Protein AF-0000000077557265 (afdb_homodimer)

Secondary structure (DSSP, 8-state):
------------------SGGGBT--EEEEEEEE----TTTTTTSPPPSS-EEEEGGGS-TT-EEEE--STT--EEEE-GGGTTEEEEEEETTEEEEEEEEEEETT--TTEEEE-HHHHHHH-TT-SEEEEEEEEEEEEEEGGGSPPPP-/------------------SGGGBT--EEEEEEEE----SSTTTTSPPPSS-EEEEGGGS-TT--EEE--STT--EEE--GGGTTEEEEEEETTEEEEEEEEEEETT--TTEEEE-HHHHHHH-TT-SEEEEEEEEEEEEEEGGGSPPPP-

Foldseek 3Di:
DPPPPPPPPPPPPDWDQQCVVVPPDDDPPFDEAADQDDDCAQFNHHDDLWAKAAELRRGRPPWDFDFDPDPVRGTTTPTPLCVFDKDWDDAPNDIDIHRHRHHDHPDDRRYMYTRPVNCCVRPVVRPPDDDDDDDDDDDDDCVVDPDDDD/DPPPPPPPPPPPPDWDQQCVVVPPDDDPPFDEAADQDDDCAQFNHHDDLWAKAAELRRGRPPWDFDFDPDPVRGTTTPTPLCVFDKDWDDAPNDIDIHRHRHHDHPDDRRYMYTRPVNCCVRPVVRPPPDDDDDDDDDDDDCVVDPDDDD

Nearest PDB structures (foldseek):
  5ntb-assembly2_B  TM=7.984E-01  e=7.045E-07  Streptomyces mobaraensis
  9ce9-assembly1_A  TM=7.335E-01  e=2.943E-03  Phanerochaete carnosa HHB-10118-sp
  7wvr-assembly1_A  TM=6.889E-01  e=1.286E-02  Evansstolkia leycettana
  4fer-assembly1_A  TM=7.285E-01  e=4.350E-02  Bacillus subtilis subsp. subtilis str. 168
  5ntb-assembly2_B  TM=7.988E-01  e=6.793E-07  Streptomyces mobaraensis

Radius of gyration: 28.4 Å; Cα contacts (8 Å, |Δi|>4): 706; chains: 2; bounding box: 78×110×62 Å

Structure (mmCIF, N/CA/C/O backbone):
data_AF-0000000077557265-model_v1
#
loop_
_entity.id
_entity.type
_entity.pdbx_description
1 polymer '(pine wood nematode) hypothetical protein'
#
loop_
_atom_site.group_PDB
_atom_site.id
_atom_site.type_symbol
_atom_site.label_atom_id
_atom_site.label_alt_id
_atom_site.label_comp_id
_atom_site.label_asym_id
_atom_site.label_entity_id
_atom_site.label_seq_id
_atom_site.pdbx_PDB_ins_code
_atom_site.Cartn_x
_atom_site.Cartn_y
_atom_site.Cartn_z
_atom_site.occupancy
_atom_site.B_iso_or_equiv
_atom_site.auth_seq_id
_atom_site.auth_comp_id
_atom_site.auth_asym_id
_atom_site.auth_atom_id
_atom_site.pdbx_PDB_model_num
ATOM 1 N N . MET A 1 1 ? 39.094 59.875 17.094 1 43.38 1 MET A N 1
ATOM 2 C CA . MET A 1 1 ? 38.719 58.688 16.328 1 43.38 1 MET A CA 1
ATOM 3 C C . MET A 1 1 ? 37.281 58.25 16.688 1 43.38 1 MET A C 1
ATOM 5 O O . MET A 1 1 ? 36.969 58.031 17.859 1 43.38 1 MET A O 1
ATOM 9 N N . ASN A 1 2 ? 36.25 58.75 15.906 1 47.97 2 ASN A N 1
ATOM 10 C CA . ASN A 1 2 ? 34.812 58.438 16.016 1 47.97 2 ASN A CA 1
ATOM 11 C C . ASN A 1 2 ? 34.562 56.938 15.828 1 47.97 2 ASN A C 1
ATOM 13 O O . ASN A 1 2 ? 34.906 56.375 14.797 1 47.97 2 ASN A O 1
ATOM 17 N N . SER A 1 3 ? 34.5 56.125 16.859 1 51.53 3 SER A N 1
ATOM 18 C CA . SER A 1 3 ? 34.094 54.719 16.844 1 51.53 3 SER A CA 1
ATOM 19 C C . SER A 1 3 ? 32.719 54.531 16.203 1 51.53 3 SER A C 1
ATOM 21 O O . SER A 1 3 ? 31.719 55 16.734 1 51.53 3 SER A O 1
ATOM 23 N N . LEU A 1 4 ? 32.625 54.438 14.898 1 49.62 4 LEU A N 1
ATOM 24 C CA . LEU A 1 4 ? 31.391 54.031 14.211 1 49.62 4 LEU A CA 1
ATOM 25 C C . LEU A 1 4 ? 30.906 52.688 14.703 1 49.62 4 LEU A C 1
ATOM 27 O O . LEU A 1 4 ? 31.609 51.688 14.609 1 49.62 4 LEU A O 1
ATOM 31 N N . TYR A 1 5 ? 30.125 52.625 15.719 1 48.91 5 TYR A N 1
ATOM 32 C CA . TYR A 1 5 ? 29.438 51.406 16.109 1 48.91 5 TYR A CA 1
ATOM 33 C C . TYR A 1 5 ? 28.562 50.875 14.984 1 48.91 5 TYR A C 1
ATOM 35 O O . TYR A 1 5 ? 27.719 51.594 14.453 1 48.91 5 TYR A O 1
ATOM 43 N N . LEU A 1 6 ? 29.109 50.031 14.141 1 53.22 6 LEU A N 1
ATOM 44 C CA . LEU A 1 6 ? 28.266 49.281 13.219 1 53.22 6 LEU A CA 1
ATOM 45 C C . LEU A 1 6 ? 27.141 48.562 13.977 1 53.22 6 LEU A C 1
ATOM 47 O O . LEU A 1 6 ? 27.406 47.656 14.781 1 53.22 6 LEU A O 1
ATOM 51 N N . PHE A 1 7 ? 26.047 49.219 14.289 1 51.44 7 PHE A N 1
ATOM 52 C CA . PHE A 1 7 ? 24.859 48.531 14.797 1 51.44 7 PHE A CA 1
ATOM 53 C C . PHE A 1 7 ? 24.391 47.469 13.805 1 51.44 7 PHE A C 1
ATOM 55 O O . PHE A 1 7 ? 24.047 47.781 12.664 1 51.44 7 PHE A O 1
ATOM 62 N N . ALA A 1 8 ? 24.844 46.219 13.922 1 51.81 8 ALA A N 1
ATOM 63 C CA . ALA A 1 8 ? 24.266 45.125 13.133 1 51.81 8 ALA A CA 1
ATOM 64 C C . ALA A 1 8 ? 22.75 45.094 13.289 1 51.81 8 ALA A C 1
ATOM 66 O O . ALA A 1 8 ? 22.25 44.906 14.391 1 51.81 8 ALA A O 1
ATOM 67 N N . LEU A 1 9 ? 21.969 45.75 12.523 1 50.03 9 LEU A N 1
ATOM 68 C CA . LEU A 1 9 ? 20.531 45.562 12.477 1 50.03 9 LEU A CA 1
ATOM 69 C C . LEU 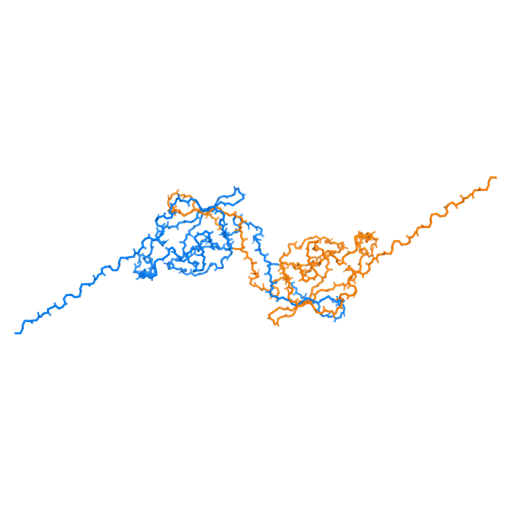A 1 9 ? 20.172 44.062 12.312 1 50.03 9 LEU A C 1
ATOM 71 O O . LEU A 1 9 ? 20.469 43.469 11.273 1 50.03 9 LEU A O 1
ATOM 75 N N . LEU A 1 10 ? 20.234 43.312 13.305 1 50.94 10 LEU A N 1
ATOM 76 C CA . LEU A 1 10 ? 19.672 41.969 13.211 1 50.94 10 LEU A CA 1
ATOM 77 C C . LEU A 1 10 ? 18.25 42 12.68 1 50.94 10 LEU A C 1
ATOM 79 O O . LEU A 1 10 ? 17.359 42.594 13.312 1 50.94 10 LEU A O 1
ATOM 83 N N . ALA A 1 11 ? 18.109 42.094 11.391 1 54.34 11 ALA A N 1
ATOM 84 C CA . ALA A 1 11 ? 16.781 42.062 10.797 1 54.34 11 ALA A CA 1
ATOM 85 C C . ALA A 1 11 ? 15.984 40.875 11.297 1 54.34 11 ALA A C 1
ATOM 87 O O . ALA A 1 11 ? 16.484 39.75 11.305 1 54.34 11 ALA A O 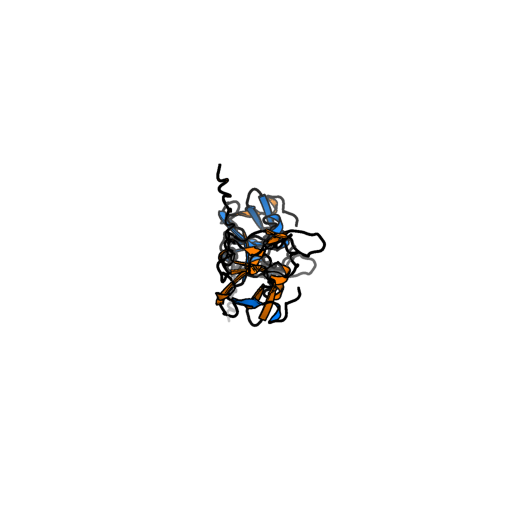1
ATOM 88 N N . PRO A 1 12 ? 14.93 41.062 12.031 1 57.41 12 PRO A N 1
ATOM 89 C CA . PRO A 1 12 ? 14.094 39.938 12.445 1 57.41 12 PRO A CA 1
ATOM 90 C C . PRO A 1 12 ? 13.711 39.031 11.281 1 57.41 12 PRO A C 1
ATOM 92 O O . PRO A 1 12 ? 13.242 39.531 10.25 1 57.41 12 PRO A O 1
ATOM 95 N N . PHE A 1 13 ? 14.508 38 11.094 1 63.56 13 PHE A N 1
ATOM 96 C CA . PHE A 1 13 ? 14.078 37.031 10.078 1 63.56 13 PHE A CA 1
ATOM 97 C C . PHE A 1 13 ? 12.594 36.719 10.203 1 63.56 13 PHE A C 1
ATOM 99 O O . PHE A 1 13 ? 12.117 36.375 11.281 1 63.56 13 PHE A O 1
ATOM 106 N N . VAL A 1 14 ? 11.711 37.375 9.438 1 73.69 14 VAL A N 1
ATOM 107 C CA . VAL A 1 14 ? 10.266 37.156 9.445 1 73.69 14 VAL A CA 1
ATOM 108 C C . VAL A 1 14 ? 9.938 35.812 8.805 1 73.69 14 VAL A C 1
ATOM 110 O O . VAL A 1 14 ? 10.281 35.562 7.648 1 73.69 14 VAL A O 1
ATOM 113 N N . VAL A 1 15 ? 9.609 34.719 9.57 1 80.12 15 VAL A N 1
ATOM 114 C CA . VAL A 1 15 ? 9.117 33.438 9.062 1 80.12 15 VAL A CA 1
ATOM 115 C C . VAL A 1 15 ? 7.789 33.656 8.344 1 80.12 15 VAL A C 1
ATOM 117 O O . VAL A 1 15 ? 6.863 34.25 8.883 1 80.12 15 VAL A O 1
ATOM 120 N N . ALA A 1 16 ? 7.812 33.25 6.938 1 84.19 16 ALA A N 1
ATOM 121 C CA . ALA A 1 16 ? 6.574 33.375 6.168 1 84.19 16 ALA A CA 1
ATOM 122 C C . ALA A 1 16 ? 5.512 32.406 6.707 1 84.19 16 ALA A C 1
ATOM 124 O O . ALA A 1 16 ? 5.797 31.234 6.969 1 84.19 16 ALA A O 1
ATOM 125 N N . ASP A 1 17 ? 4.281 32.875 6.973 1 92.5 17 ASP A N 1
ATOM 126 C CA . ASP A 1 17 ? 3.152 32.062 7.391 1 92.5 17 ASP A CA 1
ATOM 127 C C . ASP A 1 17 ? 2.438 31.453 6.184 1 92.5 17 ASP A C 1
ATOM 129 O O . ASP A 1 17 ? 1.463 32.031 5.684 1 92.5 17 ASP A O 1
ATOM 133 N N . LEU A 1 18 ? 2.783 30.219 5.766 1 93.75 18 LEU A N 1
ATOM 134 C CA . LEU A 1 18 ? 2.293 29.578 4.543 1 93.75 18 LEU A CA 1
ATOM 135 C C . LEU A 1 18 ? 1.105 28.672 4.84 1 93.75 18 LEU A C 1
ATOM 137 O O . LEU A 1 18 ? 0.382 28.266 3.928 1 93.75 18 LEU A O 1
ATOM 141 N N . ILE A 1 19 ? 0.873 28.391 6.113 1 95.94 19 ILE A N 1
ATOM 142 C CA . ILE A 1 19 ? -0.189 27.453 6.461 1 95.94 19 ILE A CA 1
ATOM 143 C C . ILE A 1 19 ? -1.479 28.219 6.75 1 95.94 19 ILE A C 1
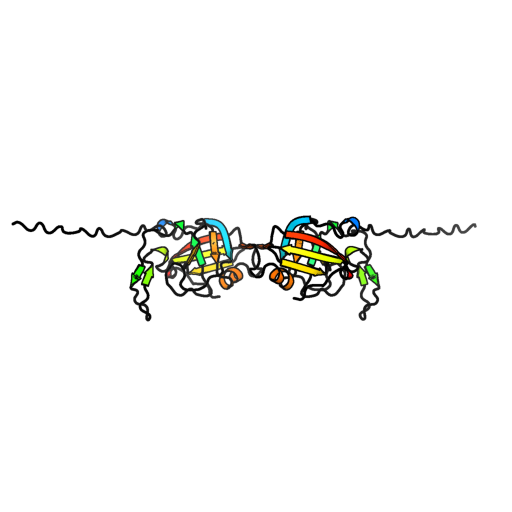ATOM 145 O O . ILE A 1 19 ? -2.572 27.734 6.434 1 95.94 19 ILE A O 1
ATOM 149 N N . THR A 1 20 ? -1.449 29.453 7.297 1 95.25 20 THR A N 1
ATOM 150 C CA . THR A 1 20 ? -2.633 30.172 7.746 1 95.25 20 THR A CA 1
ATOM 151 C C . THR A 1 20 ? -3.6 30.406 6.59 1 95.25 20 THR A C 1
ATOM 153 O O . THR A 1 20 ? -4.805 30.188 6.73 1 95.25 20 THR A O 1
ATOM 156 N N . PRO A 1 21 ? -3.051 30.781 5.434 1 95.81 21 PRO A N 1
ATOM 157 C CA . PRO A 1 21 ? -3.984 30.984 4.324 1 95.81 21 PRO A CA 1
ATOM 158 C C . PRO A 1 21 ? -4.715 29.703 3.924 1 95.81 21 PRO A C 1
ATOM 160 O O . PRO A 1 21 ? -5.734 29.766 3.232 1 95.81 21 PRO A O 1
ATOM 163 N N . GLN A 1 22 ? -4.203 28.547 4.227 1 95.81 22 GLN A N 1
ATOM 164 C CA . GLN A 1 22 ? -4.777 27.266 3.838 1 95.81 22 GLN A CA 1
ATOM 165 C C . GLN A 1 22 ? -5.785 26.766 4.875 1 95.81 22 GLN A C 1
ATOM 167 O O . GLN A 1 22 ? -6.531 25.828 4.621 1 95.81 22 GLN A O 1
ATOM 172 N N . LEU A 1 23 ? -5.93 27.406 5.945 1 97.19 23 LEU A N 1
ATOM 173 C CA . LEU A 1 23 ? -6.711 26.875 7.055 1 97.19 23 LEU A CA 1
ATOM 174 C C . LEU A 1 23 ? -8.203 26.922 6.734 1 97.19 23 LEU A C 1
ATOM 176 O O . LEU A 1 23 ? -8.688 27.859 6.113 1 97.19 23 LEU A O 1
ATOM 180 N N . ASN A 1 24 ? -8.844 25.922 7.168 1 97.44 24 ASN A N 1
ATOM 181 C CA . ASN A 1 24 ? -10.297 25.781 7.129 1 97.44 24 ASN A CA 1
ATOM 182 C C . ASN A 1 24 ? -10.828 25.828 5.703 1 97.44 24 ASN A C 1
ATOM 184 O O . ASN A 1 24 ? -11.906 26.375 5.453 1 97.44 24 ASN A O 1
ATOM 188 N N . LYS A 1 25 ? -10.07 25.469 4.746 1 97.5 25 LYS A N 1
ATOM 189 C CA . LYS A 1 25 ? -10.453 25.328 3.342 1 97.5 25 LYS A CA 1
ATOM 190 C C . LYS A 1 25 ? -10.336 23.875 2.883 1 97.5 25 LYS A C 1
ATOM 192 O O . LYS A 1 25 ? -9.242 23.375 2.631 1 97.5 25 LYS A O 1
ATOM 197 N N . PRO A 1 26 ? -11.484 23.266 2.748 1 97.75 26 PRO A N 1
ATOM 198 C CA . PRO A 1 26 ? -11.414 21.875 2.271 1 97.75 26 PRO A CA 1
ATOM 199 C C . PRO A 1 26 ? -10.836 21.766 0.863 1 97.75 26 PRO A C 1
ATOM 201 O O . PRO A 1 26 ? -11.219 22.531 -0.027 1 97.75 26 PRO A O 1
ATOM 204 N N . ILE A 1 27 ? -9.914 20.859 0.69 1 97.56 27 ILE A N 1
ATOM 205 C CA . ILE A 1 27 ? -9.305 20.531 -0.596 1 97.56 27 ILE A CA 1
ATOM 206 C C . ILE A 1 27 ? -9.773 19.156 -1.045 1 97.56 27 ILE A C 1
ATOM 208 O O . ILE A 1 27 ? -9.383 18.141 -0.467 1 97.56 27 ILE A O 1
ATOM 212 N N . SER A 1 28 ? -10.562 19.062 -2.086 1 96.44 28 SER A N 1
ATOM 213 C CA . SER A 1 28 ? -11.078 17.797 -2.592 1 96.44 28 SER A CA 1
ATOM 214 C C . SER A 1 28 ? -10.078 17.109 -3.518 1 96.44 28 SER A C 1
ATOM 216 O O . SER A 1 28 ? -9.125 17.75 -3.975 1 96.44 28 SER A O 1
ATOM 218 N N . GLY A 1 29 ? -10.273 15.812 -3.635 1 94.44 29 GLY A N 1
ATOM 219 C CA . GLY A 1 29 ? -9.445 15.07 -4.566 1 94.44 29 GLY A CA 1
ATOM 220 C C . GLY A 1 29 ? -8.062 14.742 -4.02 1 94.44 29 GLY A C 1
ATOM 221 O O . GLY A 1 29 ? -7.18 14.32 -4.762 1 94.44 29 GLY A O 1
ATOM 222 N N . GLY A 1 30 ? -7.855 14.961 -2.791 1 95.88 30 GLY A N 1
ATOM 223 C CA . GLY A 1 30 ? -6.559 14.703 -2.189 1 95.88 30 GLY A CA 1
ATOM 224 C C . GLY A 1 30 ? -6.309 13.227 -1.918 1 95.88 30 GLY A C 1
ATOM 225 O O . GLY A 1 30 ? -7.129 12.383 -2.277 1 95.88 30 GLY A O 1
ATOM 226 N N . GLU A 1 31 ? -5.055 12.969 -1.277 1 93.5 31 GLU A N 1
ATOM 227 C CA . GLU A 1 31 ? -4.688 11.602 -0.92 1 93.5 31 GLU A CA 1
ATOM 228 C C . GLU A 1 31 ? -3.896 11.562 0.384 1 93.5 31 GLU A C 1
ATOM 230 O O . GLU A 1 31 ? -3.311 12.57 0.789 1 93.5 31 GLU A O 1
ATOM 235 N N . PHE A 1 32 ? -3.982 10.477 0.96 1 92.5 32 PHE A N 1
ATOM 236 C CA . PHE A 1 32 ? -3.094 10.203 2.082 1 92.5 32 PHE A CA 1
ATOM 237 C C . PHE A 1 32 ? -2.4 8.852 1.905 1 92.5 32 PHE A C 1
ATOM 239 O O . PHE A 1 32 ? -2.986 7.918 1.36 1 92.5 32 PHE A O 1
ATOM 246 N N . THR A 1 33 ? -1.175 8.758 2.238 1 85.19 33 THR A N 1
ATOM 247 C CA . THR A 1 33 ? -0.33 7.574 2.094 1 85.19 33 THR A CA 1
ATOM 248 C C . THR A 1 33 ? 0.324 7.211 3.424 1 85.19 33 THR A C 1
ATOM 250 O O . THR A 1 33 ? 0.31 8.008 4.367 1 85.19 33 THR A O 1
ATOM 253 N N . PHE A 1 34 ? 0.833 6.012 3.461 1 73.12 34 PHE A N 1
ATOM 254 C CA . PHE A 1 34 ? 1.569 5.566 4.637 1 73.12 34 PHE A CA 1
ATOM 255 C C . PHE A 1 34 ? 2.873 6.34 4.785 1 73.12 34 PHE A C 1
ATOM 257 O O . PHE A 1 34 ? 3.572 6.582 3.799 1 73.12 34 PHE A O 1
ATOM 264 N N . TYR A 1 35 ? 2.961 6.793 5.996 1 66.69 35 TYR A N 1
ATOM 265 C CA . TYR A 1 35 ? 4.289 7.273 6.352 1 66.69 35 TYR A CA 1
ATOM 266 C C . TYR A 1 35 ? 4.781 6.613 7.637 1 66.69 35 TYR A C 1
ATOM 268 O O . TYR A 1 35 ? 4.02 6.469 8.602 1 66.69 35 TYR A O 1
ATOM 276 N N . GLY A 1 36 ? 5.922 5.785 7.402 1 55.19 36 GLY A N 1
ATOM 277 C CA . GLY A 1 36 ? 6.523 5.398 8.672 1 55.19 36 GLY A CA 1
ATOM 278 C C . GLY A 1 36 ? 6.898 6.586 9.539 1 55.19 36 GLY A C 1
ATOM 279 O O . GLY A 1 36 ? 7.855 7.301 9.242 1 55.19 36 GLY A O 1
ATOM 280 N N . ALA A 1 37 ? 5.91 7.102 10.273 1 52.75 37 ALA A N 1
ATOM 281 C CA . ALA A 1 37 ? 6.148 8.211 11.195 1 52.75 37 ALA A CA 1
ATOM 282 C C . ALA A 1 37 ? 7.008 7.766 12.375 1 52.75 37 ALA A C 1
ATOM 284 O O . ALA A 1 37 ? 6.75 6.723 12.984 1 52.75 37 ALA A O 1
ATOM 285 N N . SER A 1 38 ? 8.422 8.164 12.422 1 53.34 38 SER A N 1
ATOM 286 C CA . SER A 1 38 ? 9.117 7.871 13.672 1 53.34 38 SER A CA 1
ATOM 287 C C . SER A 1 38 ? 10.039 9.016 14.07 1 53.34 38 SER A C 1
ATOM 289 O O . SER A 1 38 ? 10.32 9.906 13.258 1 53.34 38 SER A O 1
ATOM 291 N N . GLY A 1 39 ? 10.242 9.203 15.445 1 61.12 39 GLY A N 1
ATOM 292 C CA . GLY A 1 39 ? 11.211 10.141 15.984 1 61.12 39 GLY A CA 1
ATOM 293 C C . GLY A 1 39 ? 10.617 11.516 16.266 1 61.12 39 GLY A C 1
ATOM 294 O O . GLY A 1 39 ? 9.492 11.617 16.766 1 61.12 39 GLY A O 1
ATOM 295 N N . ARG A 1 40 ? 11.43 12.688 16.188 1 67.81 40 ARG A N 1
ATOM 296 C CA . ARG A 1 40 ? 11.039 14.039 16.578 1 67.81 40 ARG A CA 1
ATOM 297 C C . ARG A 1 40 ? 10.445 14.797 15.391 1 67.81 40 ARG A C 1
ATOM 299 O O . ARG A 1 40 ? 9.945 15.914 15.555 1 67.81 40 ARG A O 1
ATOM 306 N N . GLY A 1 41 ? 10.281 14.219 14.328 1 75.81 41 GLY A N 1
ATOM 307 C CA . GLY A 1 41 ? 9.656 14.805 13.148 1 75.81 41 GLY A CA 1
ATOM 308 C C . GLY A 1 41 ? 10.266 16.141 12.75 1 75.81 41 GLY A C 1
ATOM 309 O O . GLY A 1 41 ? 11.289 16.547 13.297 1 75.81 41 GLY A O 1
ATOM 310 N N . ALA A 1 42 ? 9.609 16.828 11.836 1 84.62 42 ALA A N 1
ATOM 311 C CA . ALA A 1 42 ? 10.086 18.094 11.289 1 84.62 42 ALA A CA 1
ATOM 312 C C . ALA A 1 42 ? 9.898 19.234 12.297 1 84.62 42 ALA A C 1
ATOM 314 O O . ALA A 1 42 ? 10.586 20.25 12.219 1 84.62 42 ALA A O 1
ATOM 315 N N . CYS A 1 43 ? 9.102 19.109 13.258 1 89.94 43 CYS A N 1
ATOM 316 C CA . CYS A 1 43 ? 8.789 20.172 14.203 1 89.94 43 CYS A CA 1
ATOM 317 C C . CYS A 1 43 ? 9.594 20.016 15.484 1 89.94 43 CYS A C 1
ATOM 319 O O . CYS A 1 43 ? 9.562 20.891 16.359 1 89.94 43 CYS A O 1
ATOM 321 N N . GLY A 1 44 ? 10.266 18.906 15.609 1 88.19 44 GLY A N 1
ATOM 322 C CA . GLY A 1 44 ? 11.008 18.672 16.844 1 88.19 44 GLY A CA 1
ATOM 323 C C . GLY A 1 44 ? 10.117 18.297 18.016 1 88.19 44 GLY A C 1
ATOM 324 O O . GLY A 1 44 ? 10.539 18.375 19.172 1 88.19 44 GLY A O 1
ATOM 325 N N . LEU A 1 45 ? 8.977 18.062 17.703 1 85.19 45 LEU A N 1
ATOM 326 C CA . LEU A 1 45 ? 8.023 17.609 18.719 1 85.19 45 LEU A CA 1
ATOM 327 C C . LEU A 1 45 ? 7.875 16.094 18.688 1 85.19 45 LEU A C 1
ATOM 329 O O . LEU A 1 45 ? 8.141 15.453 17.672 1 85.19 45 LEU A O 1
ATOM 333 N N . ASP A 1 46 ? 7.555 15.609 19.828 1 77.69 46 ASP A N 1
ATOM 334 C CA . ASP A 1 46 ? 7.305 14.164 19.844 1 77.69 46 ASP A CA 1
ATOM 335 C C . ASP A 1 46 ? 6.137 13.805 18.922 1 77.69 46 ASP A C 1
ATOM 337 O O . ASP A 1 46 ? 5.086 14.445 18.969 1 77.69 46 ASP A O 1
ATOM 341 N N . VAL A 1 47 ? 6.461 12.898 18.016 1 70.62 47 VAL A N 1
ATOM 342 C CA . VAL A 1 47 ? 5.422 12.469 17.094 1 70.62 47 VAL A CA 1
ATOM 343 C C . VAL A 1 47 ? 4.617 11.328 17.703 1 70.62 47 VAL A C 1
ATOM 345 O O . VAL A 1 47 ? 5.188 10.367 18.234 1 70.62 47 VAL A O 1
ATOM 348 N N . SER A 1 48 ? 3.359 11.641 17.766 1 73.44 48 SER A N 1
ATOM 349 C CA . SER A 1 48 ? 2.482 10.578 18.25 1 73.44 48 SER A CA 1
ATOM 350 C C . SER A 1 48 ? 2.312 9.484 17.203 1 73.44 48 SER A C 1
ATOM 352 O O . SER A 1 48 ? 2.67 9.672 16.031 1 73.44 48 SER A O 1
ATOM 354 N N . SER A 1 49 ? 1.882 8.305 17.656 1 75.31 49 SER A N 1
ATOM 355 C CA . SER A 1 49 ? 1.611 7.203 16.75 1 75.31 49 SER A CA 1
ATOM 356 C C . SER A 1 49 ? 0.472 7.543 15.789 1 75.31 49 SER A C 1
ATOM 358 O O . SER A 1 49 ? 0.301 6.891 14.758 1 75.31 49 SER A O 1
ATOM 360 N N . CYS A 1 50 ? -0.282 8.578 16.125 1 88.25 50 CYS A N 1
ATOM 361 C CA . CYS A 1 50 ? -1.418 9.023 15.328 1 88.25 50 CYS A CA 1
ATOM 362 C C . CYS A 1 50 ? -1.173 10.414 14.758 1 88.25 50 CYS A C 1
ATOM 364 O O . CYS A 1 50 ? -1.68 11.406 15.289 1 88.25 50 CYS A O 1
ATOM 366 N N . SER A 1 51 ? -0.381 10.484 13.664 1 89.31 51 SER A N 1
ATOM 367 C CA . SER A 1 51 ? 0.084 11.789 13.203 1 89.31 51 SER A CA 1
ATOM 368 C C . SER A 1 51 ? 0.123 11.844 11.68 1 89.31 51 SER A C 1
ATOM 370 O O . SER A 1 51 ? -0.112 10.844 11.008 1 89.31 51 SER A O 1
ATOM 372 N N . ALA A 1 52 ? 0.363 13.047 11.266 1 92.44 52 ALA A N 1
ATOM 373 C CA . ALA A 1 52 ? 0.426 13.32 9.836 1 92.44 52 ALA A CA 1
ATOM 374 C C . ALA A 1 52 ? 1.673 14.133 9.484 1 92.44 52 ALA A C 1
ATOM 376 O O . ALA A 1 52 ? 2.146 14.93 10.289 1 92.44 52 ALA A O 1
ATOM 377 N N . ALA A 1 53 ? 2.219 13.836 8.391 1 90.88 53 ALA A N 1
ATOM 378 C CA . ALA A 1 53 ? 3.18 14.703 7.715 1 90.88 53 ALA A CA 1
ATOM 379 C C . ALA A 1 53 ? 2.521 15.453 6.559 1 90.88 53 ALA A C 1
ATOM 381 O O . ALA A 1 53 ? 1.844 14.844 5.723 1 90.88 53 ALA A O 1
ATOM 382 N N . VAL A 1 54 ? 2.738 16.781 6.543 1 94.12 54 VAL A N 1
ATOM 383 C CA . VAL A 1 54 ? 2.045 17.578 5.547 1 94.12 54 VAL A CA 1
ATOM 384 C C . VAL A 1 54 ? 3.053 18.156 4.555 1 94.12 54 VAL A C 1
ATOM 386 O O . VAL A 1 54 ? 4.262 18.016 4.738 1 94.12 54 VAL A O 1
ATOM 389 N N . SER A 1 55 ? 2.49 18.797 3.553 1 94.12 55 SER A N 1
ATOM 390 C CA . SER A 1 55 ? 3.277 19.266 2.414 1 94.12 55 SER A CA 1
ATOM 391 C C . SER A 1 55 ? 4.457 20.125 2.867 1 94.12 55 SER A C 1
ATOM 393 O O . SER A 1 55 ? 4.293 21.031 3.678 1 94.12 55 SER A O 1
ATOM 395 N N . GLY A 1 56 ? 5.555 19.812 2.262 1 91.75 56 GLY A N 1
ATOM 396 C CA . GLY A 1 56 ? 6.719 20.641 2.52 1 91.75 56 GLY A CA 1
ATOM 397 C C . GLY A 1 56 ? 6.523 22.094 2.098 1 91.75 56 GLY A C 1
ATOM 398 O O . GLY A 1 56 ? 7.133 23 2.668 1 91.75 56 GLY A O 1
ATOM 399 N N . SER A 1 57 ? 5.648 22.312 1.188 1 93.88 57 SER A N 1
ATOM 400 C CA . SER A 1 57 ? 5.422 23.656 0.666 1 93.88 57 SER A CA 1
ATOM 401 C C . SER A 1 57 ? 4.719 24.547 1.692 1 93.88 57 SER A C 1
ATOM 403 O O . SER A 1 57 ? 4.656 25.766 1.533 1 93.88 57 SER A O 1
ATOM 405 N N . LEU A 1 58 ? 4.285 23.969 2.744 1 96.25 58 LEU A N 1
ATOM 406 C CA . LEU A 1 58 ? 3.588 24.719 3.779 1 96.25 58 LEU A CA 1
ATOM 407 C C . LEU A 1 58 ? 4.559 25.188 4.855 1 96.25 58 LEU A C 1
ATOM 409 O O . LEU A 1 58 ? 4.18 25.953 5.75 1 96.25 58 LEU A O 1
ATOM 413 N N . PHE A 1 59 ? 5.762 24.766 4.719 1 94 59 PHE A N 1
ATOM 414 C CA . PHE A 1 59 ? 6.82 25.172 5.633 1 94 59 PHE A CA 1
ATOM 415 C C . PHE A 1 59 ? 7.656 26.297 5.023 1 94 59 PHE A C 1
ATOM 417 O O . PHE A 1 59 ? 7.922 26.297 3.818 1 94 59 PHE A O 1
ATOM 424 N N . ASP A 1 60 ? 8.047 27.141 5.926 1 94.38 60 ASP A N 1
ATOM 425 C CA . ASP A 1 60 ? 9.023 28.156 5.52 1 94.38 60 ASP A CA 1
ATOM 426 C C . ASP A 1 60 ? 10.453 27.625 5.66 1 94.38 60 ASP A C 1
ATOM 428 O O . ASP A 1 60 ? 10.891 27.297 6.766 1 94.38 60 ASP A O 1
ATOM 432 N N . SER A 1 61 ? 11.141 27.547 4.574 1 89.38 61 SER A N 1
ATOM 433 C CA . SER A 1 61 ? 12.5 27.016 4.574 1 89.38 61 SER A CA 1
ATOM 434 C C . SER A 1 61 ? 13.422 27.859 5.449 1 89.38 61 SER A C 1
ATOM 436 O O . SER A 1 61 ? 14.5 27.391 5.844 1 89.38 61 SER A O 1
ATOM 438 N N . SER A 1 62 ? 13.008 29.078 5.84 1 91.81 62 SER A N 1
ATOM 439 C CA . SER A 1 62 ? 13.844 29.969 6.633 1 91.81 62 SER A CA 1
ATOM 440 C C . SER A 1 62 ? 13.484 29.891 8.117 1 91.81 62 SER A C 1
ATOM 442 O O . SER A 1 62 ? 14.078 30.594 8.938 1 91.81 62 SER A O 1
ATOM 444 N N . ALA A 1 63 ? 12.531 29.031 8.414 1 92.44 63 ALA A N 1
ATOM 445 C CA . ALA A 1 63 ? 12.148 28.891 9.812 1 92.44 63 ALA A CA 1
ATOM 446 C C . ALA A 1 63 ? 13.344 28.484 10.664 1 92.44 63 ALA A C 1
ATOM 448 O O . ALA A 1 63 ? 14.188 27.703 10.234 1 92.44 63 ALA A O 1
ATOM 449 N N . GLN A 1 64 ? 13.398 28.938 11.969 1 92.94 64 GLN A N 1
ATOM 450 C CA . GLN A 1 64 ? 14.531 28.703 12.852 1 92.94 64 GLN A CA 1
ATOM 451 C C . GLN A 1 64 ? 14.172 27.719 13.969 1 92.94 64 GLN A C 1
ATOM 453 O O . GLN A 1 64 ? 13.016 27.641 14.375 1 92.94 64 GLN A O 1
ATOM 458 N N . TRP A 1 65 ? 15.18 27 14.328 1 92.94 65 TRP A N 1
ATOM 459 C CA . TRP A 1 65 ? 15.047 26.203 15.555 1 92.94 65 TRP A CA 1
ATOM 460 C C . TRP A 1 65 ? 15.234 27.078 16.781 1 92.94 65 TRP A C 1
ATOM 462 O O . TRP A 1 65 ? 16.219 27.812 16.891 1 92.94 65 TRP A O 1
ATOM 472 N N . VAL A 1 66 ? 14.297 27.062 17.672 1 94.19 66 VAL A N 1
ATOM 473 C CA . VAL A 1 66 ? 14.305 27.922 18.844 1 94.19 66 VAL A CA 1
ATOM 474 C C . VAL A 1 66 ? 14.18 27.094 20.109 1 94.19 66 VAL A C 1
ATOM 476 O O . VAL A 1 66 ? 13.688 25.953 20.078 1 94.19 66 VAL A O 1
ATOM 479 N N . PRO A 1 67 ? 14.664 27.594 21.219 1 93 67 PRO A N 1
ATOM 480 C CA . PRO A 1 67 ? 14.469 26.875 22.484 1 93 67 PRO A CA 1
ATOM 481 C C . PRO A 1 67 ? 12.992 26.672 22.828 1 93 67 PRO A C 1
ATOM 483 O O . PRO A 1 67 ? 12.164 27.531 22.5 1 93 67 PRO A O 1
ATOM 486 N N . SER A 1 68 ? 12.773 25.5 23.312 1 88.56 68 SER A N 1
ATOM 487 C CA . SER A 1 68 ? 11.406 25.219 23.734 1 88.56 68 SER A CA 1
ATOM 488 C C . SER A 1 68 ? 11.281 25.219 25.25 1 88.56 68 SER A C 1
ATOM 490 O O . SER A 1 68 ? 12.281 25.25 25.969 1 88.56 68 SER A O 1
ATOM 492 N N . THR A 1 69 ? 10.031 25.203 25.703 1 88 69 THR A N 1
ATOM 493 C CA . THR A 1 69 ? 9.742 25.094 27.125 1 88 69 THR A CA 1
ATOM 494 C C . THR A 1 69 ? 9.516 23.641 27.531 1 88 69 THR A C 1
ATOM 496 O O . THR A 1 69 ? 9.047 23.375 28.641 1 88 69 THR A O 1
ATOM 499 N N . LEU A 1 70 ? 9.875 22.797 26.625 1 86.31 70 LEU A N 1
ATOM 500 C CA . LEU A 1 70 ? 9.719 21.375 26.922 1 86.31 70 LEU A CA 1
ATOM 501 C C . LEU A 1 70 ? 10.703 20.938 27.984 1 86.31 70 LEU A C 1
ATOM 503 O O . LEU A 1 70 ? 11.789 21.516 28.109 1 86.31 70 LEU A O 1
ATOM 507 N N . PRO A 1 71 ? 10.344 19.891 28.703 1 87.56 71 PRO A N 1
ATOM 508 C CA . PRO A 1 71 ? 11.156 19.453 29.844 1 87.56 71 PRO A CA 1
ATOM 509 C C . PRO A 1 71 ? 12.594 19.109 29.453 1 87.56 71 PRO A C 1
ATOM 511 O O . PRO A 1 71 ? 13.516 19.297 30.234 1 87.56 71 PRO A O 1
ATOM 514 N N . ASP A 1 72 ? 12.766 18.656 28.266 1 88.25 72 ASP A N 1
ATOM 515 C CA . ASP A 1 72 ? 14.102 18.25 27.859 1 88.25 72 ASP A CA 1
ATOM 516 C C . ASP A 1 72 ? 14.867 19.406 27.219 1 88.25 72 ASP A C 1
ATOM 518 O O . ASP A 1 72 ? 16.016 19.234 26.781 1 88.25 72 ASP A O 1
ATOM 522 N N . GLY A 1 73 ? 14.25 20.562 27.172 1 88.62 73 GLY A N 1
ATOM 523 C CA . GLY A 1 73 ? 14.891 21.781 26.688 1 88.62 73 GLY A CA 1
ATOM 524 C C . GLY A 1 73 ? 15.266 21.719 25.219 1 88.62 73 GLY A C 1
ATOM 525 O O . GLY A 1 73 ? 16.094 22.5 24.75 1 88.62 73 GLY A O 1
ATOM 526 N N . ARG A 1 74 ? 14.641 20.844 24.547 1 88.19 74 ARG A N 1
ATOM 527 C CA . ARG A 1 74 ? 15.016 20.703 23.141 1 88.19 74 ARG A CA 1
ATOM 528 C C . ARG A 1 74 ? 14.555 21.891 22.328 1 88.19 74 ARG A C 1
ATOM 530 O O . ARG A 1 74 ? 13.648 22.625 22.734 1 88.19 74 ARG A O 1
ATOM 537 N N . TYR A 1 75 ? 15.328 22.078 21.219 1 92.19 75 TYR A N 1
ATOM 538 C CA . TYR A 1 75 ? 14.891 23.094 20.25 1 92.19 75 TYR A CA 1
ATOM 539 C C . TYR A 1 75 ? 13.727 22.578 19.406 1 92.19 75 TYR A C 1
ATOM 541 O O . TYR A 1 75 ? 13.625 21.375 19.156 1 92.19 75 TYR A O 1
ATOM 549 N N . ILE A 1 76 ? 12.891 23.469 19.078 1 92.56 76 ILE A N 1
ATOM 550 C CA . ILE A 1 76 ? 11.781 23.141 18.188 1 92.56 76 ILE A CA 1
ATOM 551 C C . ILE A 1 76 ? 11.781 24.109 17.016 1 92.56 76 ILE A C 1
ATOM 553 O O . ILE A 1 76 ? 12.344 25.203 17.094 1 92.56 76 ILE A O 1
ATOM 557 N N . LEU A 1 77 ? 11.188 23.609 15.938 1 92.5 77 LEU A N 1
ATOM 558 C CA . LEU A 1 77 ? 11.109 24.469 14.758 1 92.5 77 LEU A CA 1
ATOM 559 C C . LEU A 1 77 ? 10.055 25.562 14.953 1 92.5 77 LEU A C 1
ATOM 561 O O . LEU A 1 77 ? 8.914 25.266 15.312 1 92.5 77 LEU A O 1
ATOM 565 N N . ASP A 1 78 ? 10.484 26.812 14.695 1 93.88 78 ASP A N 1
ATOM 566 C CA . ASP A 1 78 ? 9.57 27.953 14.773 1 93.88 78 ASP A CA 1
ATOM 567 C C . ASP A 1 78 ? 8.898 28.219 13.43 1 93.88 78 ASP A C 1
ATOM 569 O O . ASP A 1 78 ? 9.203 29.203 12.758 1 93.88 78 ASP A O 1
ATOM 573 N N . ASP A 1 79 ? 8.07 27.375 13.062 1 95.31 79 ASP A N 1
ATOM 574 C CA . ASP A 1 79 ? 7.234 27.453 11.867 1 95.31 79 ASP A CA 1
ATOM 575 C C . ASP A 1 79 ? 5.75 27.406 12.234 1 95.31 79 ASP A C 1
ATOM 577 O O . ASP A 1 79 ? 5.344 26.625 13.094 1 95.31 79 ASP A O 1
ATOM 581 N N . PRO A 1 80 ? 4.961 28.172 11.531 1 96 80 PRO A N 1
ATOM 582 C CA . PRO A 1 80 ? 3.531 28.188 11.844 1 96 80 PRO A CA 1
ATOM 583 C C . PRO A 1 80 ? 2.896 26.797 11.773 1 96 80 PRO A C 1
ATOM 585 O O . PRO A 1 80 ? 1.949 26.516 12.508 1 96 80 PRO A O 1
ATOM 588 N N . VAL A 1 81 ? 3.402 25.875 10.93 1 95.94 81 VAL A N 1
ATOM 589 C CA . VAL A 1 81 ? 2.857 24.531 10.828 1 95.94 81 VAL A CA 1
ATOM 590 C C . VAL A 1 81 ? 3.039 23.797 12.156 1 95.94 81 VAL A C 1
ATOM 592 O O . VAL A 1 81 ? 2.25 22.906 12.5 1 95.94 81 VAL A O 1
ATOM 595 N N . CYS A 1 82 ? 4.043 24.203 12.938 1 93.56 82 CYS A N 1
ATOM 596 C CA . CYS A 1 82 ? 4.406 23.5 14.156 1 93.56 82 CYS A CA 1
ATOM 597 C C . CYS A 1 82 ? 3.678 24.078 15.367 1 93.56 82 CYS A C 1
ATOM 599 O O . CYS A 1 82 ? 4.023 23.766 16.516 1 93.56 82 CYS A O 1
ATOM 601 N N . ARG A 1 83 ? 2.76 24.969 15.102 1 93.25 83 ARG A N 1
ATOM 602 C CA . ARG A 1 83 ? 2.066 25.641 16.188 1 93.25 83 ARG A CA 1
ATOM 603 C C . ARG A 1 83 ? 0.617 25.188 16.297 1 93.25 83 ARG A C 1
ATOM 605 O O . ARG A 1 83 ? -0.306 26 16.25 1 93.25 83 ARG A O 1
ATOM 612 N N . GLY A 1 84 ? 0.504 23.891 16.469 1 94.06 84 GLY A N 1
ATOM 613 C CA . GLY A 1 84 ? -0.802 23.359 16.812 1 94.06 84 GLY A CA 1
ATOM 614 C C . GLY A 1 84 ? -1.683 23.109 15.594 1 94.06 84 GLY A C 1
ATOM 615 O O . GLY A 1 84 ? -2.91 23.188 15.688 1 94.06 84 GLY A O 1
ATOM 616 N N . ILE A 1 85 ? -1.072 22.891 14.469 1 95.75 85 ILE A N 1
ATOM 617 C CA . ILE A 1 85 ? -1.84 22.609 13.258 1 95.75 85 ILE A CA 1
ATOM 618 C C . ILE A 1 85 ? -2.189 21.125 13.195 1 95.75 85 ILE A C 1
ATOM 620 O O . ILE A 1 85 ? -1.382 20.281 13.578 1 95.75 85 ILE A O 1
ATOM 624 N N . CYS A 1 86 ? -3.459 20.875 12.766 1 96.94 86 CYS A N 1
ATOM 625 C CA . CYS A 1 86 ? -3.947 19.531 12.453 1 96.94 86 CYS A CA 1
ATOM 626 C C . CYS A 1 86 ? -4.418 19.453 11.008 1 96.94 86 CYS A C 1
ATOM 628 O O . CYS A 1 86 ? -4.566 20.469 10.336 1 96.94 86 CYS A O 1
ATOM 630 N N . VAL A 1 87 ? -4.527 18.172 10.531 1 97.5 87 VAL A N 1
ATOM 631 C CA . VAL A 1 87 ? -5.184 17.906 9.258 1 97.5 87 VAL A CA 1
ATOM 632 C C . VAL A 1 87 ? -6.41 17.016 9.484 1 97.5 87 VAL A C 1
ATOM 634 O O . VAL A 1 87 ? -6.336 16 10.18 1 97.5 87 VAL A O 1
ATOM 637 N N . GLN A 1 88 ? -7.473 17.516 9.016 1 98 88 GLN A N 1
ATOM 638 C CA . GLN A 1 88 ? -8.695 16.719 8.984 1 98 88 GLN A CA 1
ATOM 639 C C . GLN A 1 88 ? -8.875 16.062 7.617 1 98 88 GLN A C 1
ATOM 641 O O . GLN A 1 88 ? -8.703 16.719 6.582 1 98 88 GLN A O 1
ATOM 646 N N . ILE A 1 89 ? -9.211 14.797 7.672 1 97.81 89 ILE A N 1
ATOM 647 C CA . ILE A 1 89 ? -9.359 14.023 6.445 1 97.81 89 ILE A CA 1
ATOM 648 C C . ILE A 1 89 ? -10.742 13.383 6.398 1 97.81 89 ILE A C 1
ATOM 650 O O . ILE A 1 89 ? -11.172 12.75 7.363 1 97.81 89 ILE A O 1
ATOM 654 N N . GLU A 1 90 ? -11.414 13.641 5.352 1 97.81 90 GLU A N 1
ATOM 655 C CA . GLU A 1 90 ? -12.641 12.93 5.012 1 97.81 90 GLU A CA 1
ATOM 656 C C . GLU A 1 90 ? -12.398 11.906 3.908 1 97.81 90 GLU A C 1
ATOM 658 O O . GLU A 1 90 ? -11.828 12.234 2.863 1 97.81 90 GLU A O 1
ATOM 663 N N . TYR A 1 91 ? -12.836 10.758 4.211 1 96.81 91 TYR A N 1
ATOM 664 C CA . TYR A 1 91 ? -12.578 9.633 3.311 1 96.81 91 TYR A CA 1
ATOM 665 C C . TYR A 1 91 ? -13.648 8.555 3.457 1 96.81 91 TYR A C 1
ATOM 667 O O . TYR A 1 91 ? -13.82 7.996 4.539 1 96.81 91 TYR A O 1
ATOM 675 N N . LYS A 1 92 ? -14.391 8.359 2.355 1 93.94 92 LYS A N 1
ATOM 676 C CA . LYS A 1 92 ? -15.391 7.297 2.281 1 93.94 92 LYS A CA 1
ATOM 677 C C . LYS A 1 92 ? -16.344 7.352 3.475 1 93.94 92 LYS A C 1
ATOM 679 O O . LYS A 1 92 ? -16.578 6.332 4.129 1 93.94 92 LYS A O 1
ATOM 684 N N . GLY A 1 93 ? -16.781 8.5 3.801 1 95.75 93 GLY A N 1
ATOM 685 C CA . GLY A 1 93 ? -17.797 8.688 4.824 1 95.75 93 GLY A CA 1
ATOM 686 C C . GLY A 1 93 ? -17.219 8.812 6.223 1 95.75 93 GLY A C 1
ATOM 687 O O . GLY A 1 93 ? -17.953 9.055 7.184 1 95.75 93 GLY A O 1
ATOM 688 N N . LYS A 1 94 ? -15.93 8.625 6.34 1 94.81 94 LYS A N 1
ATOM 689 C CA . LYS A 1 94 ? -15.258 8.805 7.625 1 94.81 94 LYS A CA 1
ATOM 690 C C . LYS A 1 94 ? -14.547 10.148 7.695 1 94.81 94 LYS A C 1
ATOM 692 O O . LYS A 1 94 ? -14.125 10.688 6.668 1 94.81 94 LYS A O 1
ATOM 697 N N . THR A 1 95 ? -14.508 10.648 8.898 1 97 95 THR A N 1
ATOM 698 C CA . THR A 1 95 ? -13.734 11.859 9.18 1 97 95 THR A CA 1
ATOM 699 C C . THR A 1 95 ? -12.797 11.641 10.359 1 97 95 THR A C 1
ATOM 701 O O . THR A 1 95 ? -13.203 11.086 11.383 1 97 95 THR A O 1
ATOM 704 N N . ALA A 1 96 ? -11.578 12 10.18 1 97.25 96 ALA A N 1
ATOM 705 C CA . ALA A 1 96 ? -10.602 11.922 11.258 1 97.25 96 ALA A CA 1
ATOM 706 C C . ALA A 1 96 ? -9.617 13.094 11.188 1 97.25 96 ALA A C 1
ATOM 708 O O . ALA A 1 96 ? -9.383 13.656 10.117 1 97.25 96 ALA A O 1
ATOM 709 N N . THR A 1 97 ? -9.094 13.438 12.336 1 97.19 97 THR A N 1
ATOM 710 C CA . THR A 1 97 ? -8.188 14.57 12.461 1 97.19 97 THR A CA 1
ATOM 711 C C . THR A 1 97 ? -6.895 14.148 13.164 1 97.19 97 THR A C 1
ATOM 713 O O . THR A 1 97 ? -6.938 13.453 14.18 1 97.19 97 THR A O 1
ATOM 716 N N . PHE A 1 98 ? -5.793 14.531 12.594 1 95 98 PHE A N 1
ATOM 717 C CA . PHE A 1 98 ? -4.488 14.148 13.117 1 95 98 PHE A CA 1
ATOM 718 C C . PHE A 1 98 ? -3.574 15.359 13.242 1 95 98 PHE A C 1
ATOM 720 O O . PHE A 1 98 ? -3.607 16.266 12.398 1 95 98 PHE A O 1
ATOM 727 N N . PRO A 1 99 ? -2.74 15.383 14.258 1 93.12 99 PRO A N 1
ATOM 728 C CA . PRO A 1 99 ? -1.745 16.453 14.336 1 93.12 99 PRO A CA 1
ATOM 729 C C . PRO A 1 99 ? -0.775 16.453 13.156 1 93.12 99 PRO A C 1
ATOM 731 O O . PRO A 1 99 ? -0.339 15.375 12.719 1 93.12 99 PRO A O 1
ATOM 734 N N . ALA A 1 100 ? -0.531 17.625 12.617 1 92.88 100 ALA A N 1
ATOM 735 C CA . ALA A 1 100 ? 0.51 17.797 11.609 1 92.88 100 ALA A CA 1
ATOM 736 C C . ALA A 1 100 ? 1.856 18.109 12.266 1 92.88 100 ALA A C 1
ATOM 738 O O . ALA A 1 100 ? 2.18 19.266 12.531 1 92.88 100 ALA A O 1
ATOM 739 N N . ASP A 1 101 ? 2.648 17.078 12.516 1 84.69 101 ASP A N 1
ATOM 740 C CA . ASP A 1 101 ? 3.877 17.312 13.273 1 84.69 101 ASP A CA 1
ATOM 741 C C . ASP A 1 101 ? 5.105 16.938 12.445 1 84.69 101 ASP A C 1
ATOM 743 O O . ASP A 1 101 ? 6.223 16.891 12.969 1 84.69 101 ASP A O 1
ATOM 747 N N . ASN A 1 102 ? 4.832 16.562 11.328 1 87.81 102 ASN A N 1
ATOM 748 C CA . ASN A 1 102 ? 5.938 16.203 10.453 1 87.81 102 ASN A CA 1
ATOM 749 C C . ASN A 1 102 ? 5.75 16.766 9.047 1 87.81 102 ASN A C 1
ATOM 751 O O . ASN A 1 102 ? 4.691 17.312 8.734 1 87.81 102 ASN A O 1
ATOM 755 N N . LYS A 1 103 ? 6.875 16.641 8.266 1 87.88 103 LYS A N 1
ATOM 756 C CA . LYS A 1 103 ? 6.922 17.203 6.918 1 87.88 103 LYS A CA 1
ATOM 757 C C . LYS A 1 103 ? 7.047 16.109 5.863 1 87.88 103 LYS A C 1
ATOM 759 O O . LYS A 1 103 ? 7.828 15.172 6.027 1 87.88 103 LYS A O 1
ATOM 764 N N . CYS A 1 104 ? 6.18 16.141 4.973 1 85.38 104 CYS A N 1
ATOM 765 C CA . CYS A 1 104 ? 6.383 15.422 3.721 1 85.38 104 CYS A CA 1
ATOM 766 C C . CYS A 1 104 ? 6.953 16.344 2.648 1 85.38 104 CYS A C 1
ATOM 768 O O . CYS A 1 104 ? 6.211 17.078 2.004 1 85.38 104 CYS A O 1
ATOM 770 N N . PRO A 1 105 ? 8.281 16.234 2.408 1 80.56 105 PRO A N 1
ATOM 771 C CA . PRO A 1 105 ? 8.922 17.219 1.539 1 80.56 105 PRO A CA 1
ATOM 772 C C . PRO A 1 105 ? 8.352 17.219 0.122 1 80.56 105 PRO A C 1
ATOM 774 O O . PRO A 1 105 ? 8.219 18.281 -0.497 1 80.56 105 PRO A O 1
ATOM 777 N N . GLU A 1 106 ? 7.945 16.109 -0.399 1 75.38 106 GLU A N 1
ATOM 778 C CA . GLU A 1 106 ? 7.566 15.992 -1.804 1 75.38 106 GLU A CA 1
ATOM 779 C C . GLU A 1 106 ? 6.055 16.094 -1.978 1 75.38 106 GLU A C 1
ATOM 781 O O . GLU A 1 106 ? 5.555 16.125 -3.104 1 75.38 106 GLU A O 1
ATOM 786 N N . CYS A 1 107 ? 5.359 16.078 -0.9 1 85.81 107 CYS A N 1
ATOM 787 C CA . CYS A 1 107 ? 3.904 16.062 -0.994 1 85.81 107 CYS A CA 1
ATOM 788 C C . CYS A 1 107 ? 3.369 17.438 -1.406 1 85.81 107 CYS A C 1
ATOM 790 O O . CYS A 1 107 ? 3.842 18.453 -0.922 1 85.81 107 CYS A O 1
ATOM 792 N N . ALA A 1 108 ? 2.365 17.375 -2.359 1 90.75 108 ALA A N 1
ATOM 793 C CA . ALA A 1 108 ? 1.551 18.562 -2.615 1 90.75 108 ALA A CA 1
ATOM 794 C C . ALA A 1 108 ? 0.632 18.859 -1.436 1 90.75 108 ALA A C 1
ATOM 796 O O . ALA A 1 108 ? 0.524 18.062 -0.505 1 90.75 108 ALA A O 1
ATOM 797 N N . VAL A 1 109 ? -0.044 20.016 -1.514 1 96.75 109 VAL A N 1
ATOM 798 C CA . VAL A 1 109 ? -0.868 20.484 -0.404 1 96.75 109 VAL A CA 1
ATOM 799 C C . VAL A 1 109 ? -2.051 19.547 -0.203 1 96.75 109 VAL A C 1
ATOM 801 O O . VAL A 1 109 ? -2.58 19.422 0.905 1 96.75 109 VAL A O 1
ATOM 804 N N . ASP A 1 110 ? -2.434 18.797 -1.237 1 96.81 110 ASP A N 1
ATOM 805 C CA . ASP A 1 110 ? -3.574 17.891 -1.144 1 96.81 110 ASP A CA 1
ATOM 806 C C . ASP A 1 110 ? -3.115 16.453 -0.903 1 96.81 110 ASP A C 1
ATOM 808 O O . ASP A 1 110 ? -3.889 15.508 -1.086 1 96.81 110 ASP A O 1
ATOM 812 N N . HIS A 1 111 ? -1.879 16.266 -0.504 1 91.69 111 HIS A N 1
ATOM 813 C CA . HIS A 1 111 ? -1.306 14.969 -0.182 1 91.69 111 HIS A CA 1
ATOM 814 C C . HIS A 1 111 ? -0.648 14.977 1.193 1 91.69 111 HIS A C 1
ATOM 816 O O . HIS A 1 111 ? 0.245 15.789 1.453 1 91.69 111 HIS A O 1
ATOM 822 N N . VAL A 1 112 ? -1.188 14.086 2.02 1 95 112 VAL A N 1
ATOM 823 C CA . VAL A 1 112 ? -0.566 13.977 3.336 1 95 112 VAL A CA 1
ATOM 824 C C . VAL A 1 112 ? -0.104 12.539 3.568 1 95 112 VAL A C 1
ATOM 826 O O . VAL A 1 112 ? -0.708 11.594 3.057 1 95 112 VAL A O 1
ATOM 829 N N . ASP A 1 113 ? 0.971 12.453 4.344 1 88.25 113 ASP A N 1
ATOM 830 C CA . ASP A 1 113 ? 1.396 11.156 4.863 1 88.25 113 ASP A CA 1
ATOM 831 C C . ASP A 1 113 ? 0.864 10.938 6.277 1 88.25 113 ASP A C 1
ATOM 833 O O . ASP A 1 113 ? 0.934 11.828 7.121 1 88.25 113 ASP A O 1
ATOM 837 N N . LEU A 1 114 ? 0.308 9.727 6.426 1 89.69 114 LEU A N 1
ATOM 838 C CA . LEU A 1 114 ? -0.168 9.359 7.754 1 89.69 114 LEU A CA 1
ATOM 839 C C . LEU A 1 114 ? 0.691 8.25 8.352 1 89.69 114 LEU A C 1
ATOM 841 O O . LEU A 1 114 ? 1.217 7.406 7.629 1 89.69 114 LEU A O 1
ATOM 845 N N . SER A 1 115 ? 0.867 8.43 9.742 1 81.88 115 SER A N 1
ATOM 846 C CA . SER A 1 115 ? 1.375 7.238 10.414 1 81.88 115 SER A CA 1
ATOM 847 C C . SER A 1 115 ? 0.513 6.016 10.109 1 81.88 115 SER A C 1
ATOM 849 O O . SER A 1 115 ? -0.654 6.152 9.734 1 81.88 115 SER A O 1
ATOM 851 N N . THR A 1 116 ? 1.109 4.875 10.273 1 74.88 116 THR A N 1
ATOM 852 C CA . THR A 1 116 ? 0.387 3.643 9.969 1 74.88 116 THR A CA 1
ATOM 853 C C . THR A 1 116 ? -0.915 3.57 10.758 1 74.88 116 THR A C 1
ATOM 855 O O . THR A 1 116 ? -1.971 3.262 10.203 1 74.88 116 THR A O 1
ATOM 858 N N . ALA A 1 117 ? -0.832 3.889 12.055 1 79.62 117 ALA A N 1
ATOM 859 C CA . ALA A 1 117 ? -2.021 3.842 12.898 1 79.62 117 ALA A CA 1
ATOM 860 C C . ALA A 1 117 ? -3.076 4.832 12.422 1 79.62 117 ALA A C 1
ATOM 862 O O . ALA A 1 117 ? -4.266 4.508 12.359 1 79.62 117 ALA A O 1
ATOM 863 N N . ALA A 1 118 ? -2.637 5.996 12.031 1 87.94 118 ALA A N 1
ATOM 864 C CA . ALA A 1 118 ? -3.555 7.016 11.531 1 87.94 118 ALA A CA 1
ATOM 865 C C . ALA A 1 118 ? -4.191 6.594 10.211 1 87.94 118 ALA A C 1
ATOM 867 O O . ALA A 1 118 ? -5.395 6.754 10.016 1 87.94 118 ALA A O 1
ATOM 868 N N . PHE A 1 119 ? -3.385 6.086 9.305 1 87.31 119 PHE A N 1
ATOM 869 C CA . PHE A 1 119 ? -3.865 5.621 8.008 1 87.31 119 PHE A CA 1
ATOM 870 C C . PHE A 1 119 ? -4.977 4.594 8.18 1 87.31 119 PHE A C 1
ATOM 872 O O . PHE A 1 119 ? -6.02 4.684 7.527 1 87.31 119 PHE A O 1
ATOM 879 N N . LEU A 1 120 ? -4.793 3.697 9.133 1 81.62 120 LEU A N 1
ATOM 880 C CA . LEU A 1 120 ? -5.699 2.562 9.297 1 81.62 120 LEU A CA 1
ATOM 881 C C . LEU A 1 120 ? -7.008 3.002 9.945 1 81.62 120 LEU A C 1
ATOM 883 O O . LEU A 1 120 ? -8.023 2.305 9.836 1 81.62 120 LEU A O 1
ATOM 887 N N . VAL A 1 121 ? -6.98 4.168 10.586 1 88.38 121 VAL A N 1
ATOM 888 C CA . VAL A 1 121 ? -8.227 4.734 11.094 1 88.38 121 VAL A CA 1
ATOM 889 C C . VAL A 1 121 ? -9.172 5.016 9.93 1 88.38 121 VAL A C 1
ATOM 891 O O . VAL A 1 121 ? -10.375 4.758 10.023 1 88.38 121 VAL A O 1
ATOM 894 N N . LEU A 1 122 ? -8.656 5.543 8.828 1 93.06 122 LEU A N 1
ATOM 895 C CA . LEU A 1 122 ? -9.453 5.984 7.691 1 93.06 122 LEU A CA 1
ATOM 896 C C . LEU A 1 122 ? -9.617 4.863 6.668 1 93.06 122 LEU A C 1
ATOM 898 O O . LEU A 1 122 ? -10.648 4.762 6.004 1 93.06 122 LEU A O 1
ATOM 902 N N . GLU A 1 123 ? -8.523 4.113 6.516 1 86.56 123 GLU A N 1
ATOM 903 C CA . GLU A 1 123 ? -8.477 3.029 5.539 1 86.56 123 GLU A CA 1
ATOM 904 C C . GLU A 1 123 ? -7.93 1.748 6.16 1 86.56 123 GLU A C 1
ATOM 906 O O . GLU A 1 123 ? -6.77 1.389 5.941 1 86.56 123 GLU A O 1
ATOM 911 N N . PRO A 1 124 ? -8.75 1.112 6.895 1 78.12 124 PRO A N 1
ATOM 912 C CA . PRO A 1 124 ? -8.289 -0.055 7.652 1 78.12 124 PRO A CA 1
ATOM 913 C C . PRO A 1 124 ? -7.738 -1.162 6.754 1 78.12 124 PRO A C 1
ATOM 915 O O . PRO A 1 124 ? -6.961 -2.002 7.215 1 78.12 124 PRO A O 1
ATOM 918 N N . GLN A 1 125 ? -8.148 -1.099 5.547 1 67.69 125 GLN A N 1
ATOM 919 C CA . GLN A 1 125 ? -7.703 -2.16 4.648 1 67.69 125 GLN A CA 1
ATOM 920 C C . GLN A 1 125 ? -6.344 -1.835 4.039 1 67.69 125 GLN A C 1
ATOM 922 O O . GLN A 1 125 ? -5.801 -2.619 3.26 1 67.69 125 GLN A O 1
ATOM 927 N N . GLY A 1 126 ? -5.676 -0.662 4.371 1 66.44 126 GLY A N 1
ATOM 928 C CA . GLY A 1 126 ? -4.312 -0.332 3.99 1 66.44 126 GLY A CA 1
ATOM 929 C C . GLY A 1 126 ? -4.219 0.364 2.645 1 66.44 126 GLY A C 1
ATOM 930 O O . GLY A 1 126 ? -3.129 0.742 2.211 1 66.44 126 GLY A O 1
ATOM 931 N N . GLY A 1 127 ? -5.305 0.943 2.234 1 63.5 127 GLY A N 1
ATOM 932 C CA . GLY A 1 127 ? -5.266 1.608 0.942 1 63.5 127 GLY A CA 1
ATOM 933 C C . GLY A 1 127 ? -4.699 0.735 -0.162 1 63.5 127 GLY A C 1
ATOM 934 O O . GLY A 1 127 ? -4.801 -0.492 -0.104 1 63.5 127 GLY A O 1
ATOM 935 N N . THR A 1 128 ? -4.367 1.479 -1.286 1 54.56 128 THR A N 1
ATOM 936 C CA . THR A 1 128 ? -3.719 0.747 -2.369 1 54.56 128 THR A CA 1
ATOM 937 C C . THR A 1 128 ? -2.34 0.257 -1.939 1 54.56 128 THR A C 1
ATOM 939 O O . THR A 1 128 ? -1.501 1.049 -1.506 1 54.56 128 THR A O 1
ATOM 942 N N . VAL A 1 129 ? -2.043 -0.509 -1.053 1 53.19 129 VAL A N 1
ATOM 943 C CA . VAL A 1 129 ? -0.886 -1.279 -0.606 1 53.19 129 VAL A CA 1
ATOM 944 C C . VAL A 1 129 ? -0.556 -2.359 -1.635 1 53.19 129 VAL A C 1
ATOM 946 O O . VAL A 1 129 ? -1.453 -2.904 -2.281 1 53.19 129 VAL A O 1
ATOM 949 N N . GLY A 1 130 ? 0.813 -2.518 -1.86 1 62.53 130 GLY A N 1
ATOM 950 C CA . GLY A 1 130 ? 0.914 -3.93 -2.193 1 62.53 130 GLY A CA 1
ATOM 951 C C . GLY A 1 130 ? 1.229 -4.18 -3.656 1 62.53 130 GLY A C 1
ATOM 952 O O . GLY A 1 130 ? 0.917 -5.242 -4.191 1 62.53 130 GLY A O 1
ATOM 953 N N . ILE A 1 131 ? 1.885 -2.848 -4.008 1 73.06 131 ILE A N 1
ATOM 954 C CA . ILE A 1 131 ? 2.373 -3.127 -5.352 1 73.06 131 ILE A CA 1
ATOM 955 C C . ILE A 1 131 ? 3.9 -3.098 -5.363 1 73.06 131 ILE A C 1
ATOM 957 O O . ILE A 1 131 ? 4.512 -2.156 -4.855 1 73.06 131 ILE A O 1
ATOM 961 N N . ALA A 1 132 ? 4.574 -4.016 -5.625 1 83.88 132 ALA A N 1
ATOM 962 C CA . ALA A 1 132 ? 6.02 -4.086 -5.828 1 83.88 132 ALA A CA 1
ATOM 963 C C . ALA A 1 132 ? 6.355 -4.391 -7.285 1 83.88 132 ALA A C 1
ATOM 965 O O . ALA A 1 132 ? 5.773 -5.297 -7.887 1 83.88 132 ALA A O 1
ATOM 966 N N . LYS A 1 133 ? 7.145 -3.578 -7.969 1 87 133 LYS A N 1
ATOM 967 C CA . LYS A 1 133 ? 7.594 -3.725 -9.352 1 87 133 LYS A CA 1
ATOM 968 C C . LYS A 1 133 ? 8.852 -2.9 -9.602 1 87 133 LYS A C 1
ATOM 970 O O . LYS A 1 133 ? 9.156 -1.975 -8.852 1 87 133 LYS A O 1
ATOM 975 N N . PRO A 1 134 ? 9.812 -3.203 -10.586 1 92.38 134 PRO A N 1
ATOM 976 C CA . PRO A 1 134 ? 9.641 -4.352 -11.484 1 92.38 134 PRO A CA 1
ATOM 977 C C . PRO A 1 134 ? 10.141 -5.656 -10.867 1 92.38 134 PRO A C 1
ATOM 979 O O . PRO A 1 134 ? 11.133 -5.652 -10.133 1 92.38 134 PRO A O 1
ATOM 982 N N . ALA A 1 135 ? 9.438 -6.656 -11.109 1 96.62 135 ALA A N 1
ATOM 983 C CA . ALA A 1 135 ? 9.852 -8 -10.711 1 96.62 135 ALA A CA 1
ATOM 984 C C . ALA A 1 135 ? 9.891 -8.938 -11.906 1 96.62 135 ALA A C 1
ATOM 986 O O . ALA A 1 135 ? 9.328 -8.641 -12.961 1 96.62 135 ALA A O 1
ATOM 987 N N . THR A 1 136 ? 10.727 -9.969 -11.82 1 98.06 136 THR A N 1
ATOM 988 C CA . THR A 1 136 ? 10.664 -11.07 -12.773 1 98.06 136 THR A CA 1
ATOM 989 C C . THR A 1 136 ? 9.828 -12.219 -12.211 1 98.06 136 THR A C 1
ATOM 991 O O . THR A 1 136 ? 10.094 -12.703 -11.109 1 98.06 136 THR A O 1
ATOM 994 N N . ILE A 1 137 ? 8.852 -12.57 -13.016 1 98.25 137 ILE A N 1
ATOM 995 C CA . ILE A 1 137 ? 7.914 -13.609 -12.609 1 98.25 137 ILE A CA 1
ATOM 996 C C . ILE A 1 137 ? 8.141 -14.867 -13.445 1 98.25 137 ILE A C 1
ATOM 998 O O . ILE A 1 137 ? 8.148 -14.805 -14.68 1 98.25 137 ILE A O 1
ATOM 1002 N N . THR A 1 138 ? 8.367 -16.016 -12.844 1 98.44 138 THR A N 1
ATOM 1003 C CA . THR A 1 138 ? 8.516 -17.297 -13.516 1 98.44 138 THR A CA 1
ATOM 1004 C C . THR A 1 138 ? 7.578 -18.344 -12.914 1 98.44 138 THR A C 1
ATOM 1006 O O . THR A 1 138 ? 7.633 -18.609 -11.711 1 98.44 138 THR A O 1
ATOM 1009 N N . TYR A 1 139 ? 6.762 -18.906 -13.773 1 97.94 139 TYR A N 1
ATOM 1010 C CA . TYR A 1 139 ? 5.949 -20.031 -13.344 1 97.94 139 TYR A CA 1
ATOM 1011 C C . TYR A 1 139 ? 6.723 -21.344 -13.477 1 97.94 139 TYR A C 1
ATOM 1013 O O . TYR A 1 139 ? 7.449 -21.547 -14.453 1 97.94 139 TYR A O 1
ATOM 1021 N N . LEU A 1 140 ? 6.562 -22.234 -12.492 1 97.75 140 LEU A N 1
ATOM 1022 C CA . LEU A 1 140 ? 7.262 -23.516 -12.5 1 97.75 140 LEU A CA 1
ATOM 1023 C C . LEU A 1 140 ? 6.531 -24.531 -11.633 1 97.75 140 LEU A C 1
ATOM 1025 O O . LEU A 1 140 ? 5.625 -24.188 -10.875 1 97.75 140 LEU A O 1
ATOM 1029 N N . PHE A 1 141 ? 6.93 -25.812 -11.875 1 96.44 141 PHE A N 1
ATOM 1030 C CA . PHE A 1 141 ? 6.445 -26.828 -10.945 1 96.44 141 PHE A CA 1
ATOM 1031 C C . PHE A 1 141 ? 7.129 -26.688 -9.586 1 96.44 141 PHE A C 1
ATOM 1033 O O . PHE A 1 141 ? 8.336 -26.469 -9.523 1 96.44 141 PHE A O 1
ATOM 1040 N N . CYS A 1 142 ? 6.324 -26.797 -8.562 1 94.25 142 CYS A N 1
ATOM 1041 C CA . CYS A 1 142 ? 6.855 -26.609 -7.215 1 94.25 142 CYS A CA 1
ATOM 1042 C C . CYS A 1 142 ? 7.977 -27.609 -6.934 1 94.25 142 CYS A C 1
ATOM 1044 O O . CYS A 1 142 ? 8.891 -27.312 -6.164 1 94.25 142 CYS A O 1
ATOM 1046 N N . ASN A 1 143 ? 7.883 -28.703 -7.523 1 92.69 143 ASN A N 1
ATOM 1047 C CA . ASN A 1 143 ? 8.859 -29.75 -7.219 1 92.69 143 ASN A CA 1
ATOM 1048 C C . ASN A 1 143 ? 10.195 -29.484 -7.898 1 92.69 143 ASN A C 1
ATOM 1050 O O . ASN A 1 143 ? 11.156 -30.234 -7.715 1 92.69 143 ASN A O 1
ATOM 1054 N N . GLN A 1 144 ? 10.328 -28.422 -8.68 1 89.31 144 GLN A N 1
ATOM 1055 C CA . GLN A 1 144 ? 11.555 -28.047 -9.383 1 89.31 144 GLN A CA 1
ATOM 1056 C C . GLN A 1 144 ? 12.383 -27.062 -8.562 1 89.31 144 GLN A C 1
ATOM 1058 O O . GLN A 1 144 ? 13.438 -26.609 -9.008 1 89.31 144 GLN A O 1
ATOM 1063 N N . THR A 1 145 ? 11.859 -26.672 -7.516 1 87.44 145 THR A N 1
ATOM 1064 C CA . THR A 1 145 ? 12.531 -25.625 -6.75 1 87.44 145 THR A CA 1
ATOM 1065 C C . THR A 1 145 ? 12.227 -25.766 -5.262 1 87.44 145 THR A C 1
ATOM 1067 O O . THR A 1 145 ? 11.594 -26.734 -4.84 1 87.44 145 THR A O 1
ATOM 1070 N N . THR A 1 146 ? 12.883 -24.875 -4.414 1 88.25 146 THR A N 1
ATOM 1071 C CA . THR A 1 146 ? 12.586 -24.797 -2.99 1 88.25 146 THR A CA 1
ATOM 1072 C C . THR A 1 146 ? 11.547 -23.719 -2.715 1 88.25 146 THR A C 1
ATOM 1074 O O . THR A 1 146 ? 11.742 -22.547 -3.07 1 88.25 146 THR A O 1
ATOM 1077 N N . ILE A 1 147 ? 10.477 -24.188 -2.113 1 91.19 147 ILE A N 1
ATOM 1078 C CA . ILE A 1 147 ? 9.406 -23.25 -1.764 1 91.19 147 ILE A CA 1
ATOM 1079 C C . ILE A 1 147 ? 9.844 -22.391 -0.583 1 91.19 147 ILE A C 1
ATOM 1081 O O . ILE A 1 147 ? 10.422 -22.891 0.384 1 91.19 147 ILE A O 1
ATOM 1085 N N . SER A 1 148 ? 9.492 -21.109 -0.726 1 91 148 SER A N 1
ATOM 1086 C CA . SER A 1 148 ? 9.883 -20.172 0.319 1 91 148 SER A CA 1
ATOM 1087 C C . SER A 1 148 ? 8.961 -20.281 1.531 1 91 148 SER A C 1
ATOM 1089 O O . SER A 1 148 ? 7.773 -20.562 1.39 1 91 148 SER A O 1
ATOM 1091 N N . THR A 1 149 ? 9.531 -20.141 2.705 1 85.88 149 THR A N 1
ATOM 1092 C CA . THR A 1 149 ? 8.758 -20.125 3.941 1 85.88 149 THR A CA 1
ATOM 1093 C C . THR A 1 149 ? 8.469 -18.703 4.395 1 85.88 149 THR A C 1
ATOM 1095 O O . THR A 1 149 ? 9.281 -17.797 4.188 1 85.88 149 THR A O 1
ATOM 1098 N N . CYS A 1 150 ? 7.199 -18.625 4.824 1 81.81 150 CYS A N 1
ATOM 1099 C CA . CYS A 1 150 ? 6.852 -17.344 5.422 1 81.81 150 CYS A CA 1
ATOM 1100 C C . CYS A 1 150 ? 6.195 -17.531 6.785 1 81.81 150 CYS A C 1
ATOM 1102 O O . CYS A 1 150 ? 5.641 -18.594 7.066 1 81.81 150 CYS A O 1
ATOM 1104 N N . MET B 1 1 ? -39.938 -52.844 -32.406 1 42.81 1 MET B N 1
ATOM 1105 C CA . MET B 1 1 ? -39.625 -51.5 -31.875 1 42.81 1 MET B CA 1
ATOM 1106 C C . MET B 1 1 ? -38.156 -51.438 -31.469 1 42.81 1 MET B C 1
ATOM 1108 O O . MET B 1 1 ? -37.688 -52.188 -30.625 1 42.81 1 MET B O 1
ATOM 1112 N N . ASN B 1 2 ? -37.219 -51.094 -32.438 1 47.53 2 ASN B N 1
ATOM 1113 C CA . ASN B 1 2 ? -35.781 -50.906 -32.281 1 47.53 2 ASN B CA 1
ATOM 1114 C C . ASN B 1 2 ? -35.469 -49.781 -31.312 1 47.53 2 ASN B C 1
ATOM 1116 O O . ASN B 1 2 ? -35.875 -48.656 -31.516 1 47.53 2 ASN B O 1
ATOM 1120 N N . SER B 1 3 ? -35.281 -50.031 -30.016 1 52.19 3 SER B N 1
ATOM 1121 C CA . SER B 1 3 ? -34.844 -49.094 -29 1 52.19 3 SER B CA 1
ATOM 1122 C C . SER B 1 3 ? -33.5 -48.469 -29.375 1 52.19 3 SER B C 1
ATOM 1124 O O . SER B 1 3 ? -32.5 -49.156 -29.531 1 52.19 3 SER B O 1
ATOM 1126 N N . LEU B 1 4 ? -33.438 -47.406 -30.156 1 50.59 4 LEU B N 1
ATOM 1127 C CA . LEU B 1 4 ? -32.25 -46.594 -30.391 1 50.59 4 LEU B CA 1
ATOM 1128 C C . LEU B 1 4 ? -31.688 -46.094 -29.078 1 50.59 4 LEU B C 1
ATOM 1130 O O . LEU B 1 4 ? -32.375 -45.375 -28.344 1 50.59 4 LEU B O 1
ATOM 1134 N N . TYR B 1 5 ? -30.844 -46.812 -28.422 1 51.72 5 TYR B N 1
ATOM 1135 C CA . TYR B 1 5 ? -30.062 -46.312 -27.297 1 51.72 5 TYR B CA 1
ATOM 1136 C C . TYR B 1 5 ? -29.266 -45.062 -27.703 1 51.72 5 TYR B C 1
ATOM 1138 O O . TYR B 1 5 ? -28.484 -45.125 -28.672 1 51.72 5 TYR B O 1
ATOM 1146 N N . LEU B 1 6 ? -29.812 -43.875 -27.547 1 53.12 6 LEU B N 1
ATOM 1147 C CA . LEU B 1 6 ? -28.984 -42.688 -27.641 1 53.12 6 LEU B CA 1
ATOM 1148 C C . LEU B 1 6 ? -27.797 -42.75 -26.703 1 53.12 6 LEU B C 1
ATOM 1150 O O . LEU B 1 6 ? -27.953 -42.781 -25.484 1 53.12 6 LEU B O 1
ATOM 1154 N N . PHE B 1 7 ? -26.703 -43.375 -27.078 1 50.69 7 PHE B N 1
ATOM 1155 C CA . PHE B 1 7 ? -25.469 -43.281 -26.328 1 50.69 7 PHE B CA 1
ATOM 1156 C C . PHE B 1 7 ? -25.031 -41.844 -26.188 1 50.69 7 PHE B C 1
ATOM 1158 O O . PHE B 1 7 ? -24.828 -41.156 -27.188 1 50.69 7 PHE B O 1
ATOM 1165 N N . ALA B 1 8 ? -25.438 -41.156 -25.156 1 52.72 8 ALA B N 1
ATOM 1166 C CA . ALA B 1 8 ? -24.875 -39.812 -24.859 1 52.72 8 ALA B CA 1
ATOM 1167 C C . ALA B 1 8 ? -23.359 -39.844 -24.844 1 52.72 8 ALA B C 1
ATOM 1169 O O . ALA B 1 8 ? -22.75 -40.562 -24.047 1 52.72 8 ALA B O 1
ATOM 1170 N N . LEU B 1 9 ? -22.688 -39.656 -25.922 1 50.16 9 LEU B N 1
ATOM 1171 C CA . LEU B 1 9 ? -21.234 -39.469 -25.922 1 50.16 9 LEU B CA 1
ATOM 1172 C C . LEU B 1 9 ? -20.828 -38.406 -24.922 1 50.16 9 LEU B C 1
ATOM 1174 O O . LEU B 1 9 ? -21.156 -37.219 -25.094 1 50.16 9 LEU B O 1
ATOM 1178 N N . LEU B 1 10 ? -20.766 -38.656 -23.688 1 50.75 10 LEU B N 1
ATOM 1179 C CA . LEU B 1 10 ? -20.141 -37.719 -22.766 1 50.75 10 LEU B CA 1
ATOM 1180 C C . LEU B 1 10 ? -18.766 -37.312 -23.281 1 50.75 10 LEU B C 1
ATOM 1182 O O . LEU B 1 10 ? -17.859 -38.125 -23.391 1 50.75 10 LEU B O 1
ATOM 1186 N N . ALA B 1 11 ? -18.766 -36.406 -24.156 1 54.31 11 ALA B N 1
ATOM 1187 C CA . ALA B 1 11 ? -17.484 -35.875 -24.625 1 54.31 11 ALA B CA 1
ATOM 1188 C C . ALA B 1 11 ? -16.594 -35.469 -23.453 1 54.31 11 ALA B C 1
ATOM 1190 O O . ALA B 1 11 ? -17.047 -34.781 -22.531 1 54.31 11 ALA B O 1
ATOM 1191 N N . PRO B 1 12 ? -15.492 -36.062 -23.25 1 57.81 12 PRO B N 1
ATOM 1192 C CA . PRO B 1 12 ? -14.57 -35.656 -22.188 1 57.81 12 PRO B CA 1
ATOM 1193 C C . PRO B 1 12 ? -14.25 -34.156 -22.25 1 57.81 12 PRO B C 1
ATOM 1195 O O . PRO B 1 12 ? -13.914 -33.625 -23.328 1 57.81 12 PRO B O 1
ATOM 1198 N N . PHE B 1 13 ? -14.984 -33.375 -21.469 1 64.62 13 PHE B N 1
ATOM 1199 C CA . PHE B 1 13 ? -14.602 -31.984 -21.406 1 64.62 13 PHE B CA 1
ATOM 1200 C C . PHE B 1 13 ? -13.094 -31.828 -21.25 1 64.62 13 PHE B C 1
ATOM 1202 O O . PHE B 1 13 ? -12.5 -32.406 -20.328 1 64.62 13 PHE B O 1
ATOM 1209 N N . VAL B 1 14 ? -12.328 -31.594 -22.328 1 74.69 14 VAL B N 1
ATOM 1210 C CA . VAL B 1 14 ? -10.883 -31.422 -22.297 1 74.69 14 VAL B CA 1
ATOM 1211 C C . VAL B 1 14 ? -10.539 -30.062 -21.672 1 74.69 14 VAL B C 1
ATOM 1213 O O . VAL B 1 14 ? -10.977 -29.016 -22.172 1 74.69 14 VAL B O 1
ATOM 1216 N N . VAL B 1 15 ? -10.07 -29.969 -20.422 1 81.06 15 VAL B N 1
ATOM 1217 C CA . VAL B 1 15 ? -9.555 -28.766 -19.781 1 81.06 15 VAL B CA 1
ATOM 1218 C C . VAL B 1 15 ? -8.312 -28.281 -20.531 1 81.06 15 VAL B C 1
ATOM 1220 O O . VAL B 1 15 ? -7.379 -29.062 -20.75 1 81.06 15 VAL B O 1
ATOM 1223 N N . ALA B 1 16 ? -8.422 -26.969 -21.062 1 85.12 16 ALA B N 1
ATOM 1224 C CA . ALA B 1 16 ? -7.258 -26.406 -21.734 1 85.12 16 ALA B CA 1
ATOM 1225 C C . ALA B 1 16 ? -6.105 -26.203 -20.766 1 85.12 16 ALA B C 1
ATOM 1227 O O . ALA B 1 16 ? -6.309 -25.688 -19.656 1 85.12 16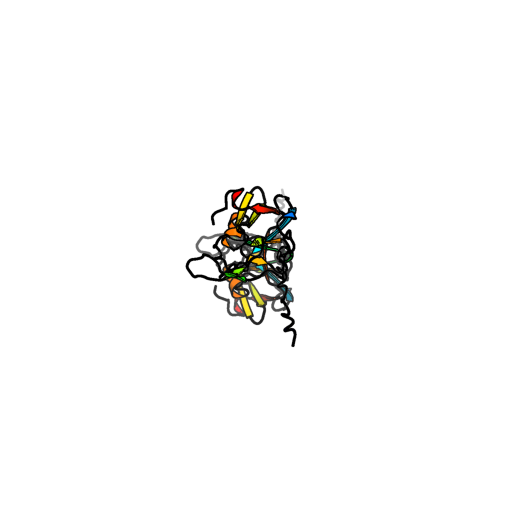 ALA B O 1
ATOM 1228 N N . ASP B 1 17 ? -4.891 -26.641 -21.125 1 93.06 17 ASP B N 1
ATOM 1229 C CA . ASP B 1 17 ? -3.688 -26.406 -20.328 1 93.06 17 ASP B CA 1
ATOM 1230 C C . ASP B 1 17 ? -3.041 -25.078 -20.672 1 93.06 17 ASP B C 1
ATOM 1232 O O . ASP B 1 17 ? -2.135 -25.016 -21.516 1 93.06 17 ASP B O 1
ATOM 1236 N N . LEU B 1 18 ? -3.35 -23.984 -19.922 1 94.06 18 LEU B N 1
ATOM 1237 C CA . LEU B 1 18 ? -2.924 -22.625 -20.234 1 94.06 18 LEU B CA 1
ATOM 1238 C C . LEU B 1 18 ? -1.67 -22.25 -19.453 1 94.06 18 LEU B C 1
ATOM 1240 O O . LEU B 1 18 ? -1.002 -21.266 -19.781 1 94.06 18 LEU B O 1
ATOM 1244 N N . ILE B 1 19 ? -1.321 -23.047 -18.469 1 96.06 19 ILE B N 1
ATOM 1245 C CA . ILE B 1 19 ? -0.184 -22.703 -17.625 1 96.06 19 ILE B CA 1
ATOM 1246 C C . ILE B 1 19 ? 1.079 -23.375 -18.156 1 96.06 19 ILE B C 1
ATOM 1248 O O . ILE B 1 19 ? 2.17 -22.797 -18.094 1 96.06 19 ILE B O 1
ATOM 1252 N N . THR B 1 20 ? 1.021 -24.578 -18.781 1 95.44 20 THR B N 1
ATOM 1253 C CA . THR B 1 20 ? 2.193 -25.344 -19.172 1 95.44 20 THR B CA 1
ATOM 1254 C C . THR B 1 20 ? 3.051 -24.562 -20.172 1 95.44 20 THR B C 1
ATOM 1256 O O . THR B 1 20 ? 4.273 -24.516 -20.031 1 95.44 20 THR B O 1
ATOM 1259 N N . PRO B 1 21 ? 2.396 -23.922 -21.141 1 95.94 21 PRO B N 1
ATOM 1260 C CA . PRO B 1 21 ? 3.227 -23.156 -22.078 1 95.94 21 PRO B CA 1
ATOM 1261 C C . PRO B 1 21 ? 3.992 -22.016 -21.391 1 95.94 21 PRO B C 1
ATOM 1263 O O . PRO B 1 21 ? 4.953 -21.484 -21.969 1 95.94 21 PRO B O 1
ATOM 1266 N N . GLN B 1 22 ? 3.576 -21.547 -20.25 1 95.94 22 GLN B N 1
ATOM 1267 C CA . GLN B 1 22 ? 4.188 -20.422 -19.547 1 95.94 22 GLN B CA 1
ATOM 1268 C C . GLN B 1 22 ? 5.305 -20.906 -18.609 1 95.94 22 GLN B C 1
ATOM 1270 O O . GLN B 1 22 ? 6.082 -20.094 -18.109 1 95.94 22 GLN B O 1
ATOM 1275 N N . LEU B 1 23 ? 5.5 -22.125 -18.453 1 97.25 23 LEU B N 1
ATOM 1276 C CA . LEU B 1 23 ? 6.398 -22.641 -17.422 1 97.25 23 LEU B CA 1
ATOM 1277 C C . LEU B 1 23 ? 7.855 -22.375 -17.797 1 97.25 23 LEU B C 1
ATOM 1279 O O . LEU B 1 23 ? 8.234 -22.484 -18.953 1 97.25 23 LEU B O 1
ATOM 1283 N N . ASN B 1 24 ? 8.586 -22.047 -16.812 1 97.5 24 ASN B N 1
ATOM 1284 C CA . ASN B 1 24 ? 10.031 -21.891 -16.875 1 97.5 24 ASN B CA 1
ATOM 1285 C C . ASN B 1 24 ? 10.438 -20.797 -17.859 1 97.5 24 ASN B C 1
ATOM 1287 O O . ASN B 1 24 ? 11.461 -20.906 -18.531 1 97.5 24 ASN B O 1
ATOM 1291 N N . LYS B 1 25 ? 9.625 -19.844 -18.078 1 97.5 25 LYS B N 1
ATOM 1292 C CA . LYS B 1 25 ? 9.891 -18.656 -18.891 1 97.5 25 LYS B CA 1
ATOM 1293 C C . LYS B 1 25 ? 9.828 -17.391 -18.047 1 97.5 25 LYS B C 1
ATOM 1295 O O . LYS B 1 25 ? 8.734 -16.922 -17.719 1 97.5 25 LYS B O 1
ATOM 1300 N N . PRO B 1 26 ? 10.977 -16.875 -17.766 1 97.75 26 PRO B N 1
ATOM 1301 C CA . PRO B 1 26 ? 10.953 -15.633 -16.984 1 97.75 26 PRO B CA 1
ATOM 1302 C C . PRO B 1 26 ? 10.273 -14.484 -17.734 1 97.75 26 PRO B C 1
ATOM 1304 O O . PRO B 1 26 ? 10.531 -14.266 -18.906 1 97.75 26 PRO B O 1
ATOM 1307 N N . ILE B 1 27 ? 9.391 -13.805 -17.031 1 97.5 27 ILE B N 1
ATOM 1308 C CA . ILE B 1 27 ? 8.703 -12.617 -17.531 1 97.5 27 ILE B CA 1
ATOM 1309 C C . ILE B 1 27 ? 9.211 -11.383 -16.781 1 97.5 27 ILE B C 1
ATOM 1311 O O . ILE B 1 27 ? 8.914 -11.203 -15.594 1 97.5 27 ILE B O 1
ATOM 1315 N N . SER B 1 28 ? 9.914 -10.508 -17.422 1 96.38 28 SER B N 1
ATOM 1316 C CA . SER B 1 28 ? 10.461 -9.305 -16.812 1 96.38 28 SER B CA 1
ATOM 1317 C C . SER B 1 28 ? 9.422 -8.18 -16.766 1 96.38 28 SER B C 1
ATOM 1319 O O . SER B 1 28 ? 8.406 -8.25 -17.453 1 96.38 28 SER B O 1
ATOM 1321 N N . GLY B 1 29 ? 9.672 -7.27 -15.844 1 94.25 29 GLY B N 1
ATOM 1322 C CA . GLY B 1 29 ? 8.812 -6.098 -15.766 1 94.25 29 GLY B CA 1
ATOM 1323 C C . GLY B 1 29 ? 7.504 -6.363 -15.047 1 94.25 29 GLY B C 1
ATOM 1324 O O . GLY B 1 29 ? 6.582 -5.547 -15.109 1 94.25 29 GLY B O 1
ATOM 1325 N N . GLY B 1 30 ? 7.379 -7.461 -14.414 1 95.81 30 GLY B N 1
ATOM 1326 C CA . GLY B 1 30 ? 6.152 -7.801 -13.719 1 95.81 30 GLY B CA 1
ATOM 1327 C C . GLY B 1 30 ? 6.012 -7.094 -12.383 1 95.81 30 GLY B C 1
ATOM 1328 O O . GLY B 1 30 ? 6.844 -6.254 -12.023 1 95.81 30 GLY B O 1
ATOM 1329 N N . GLU B 1 31 ? 4.824 -7.457 -11.672 1 93.19 31 GLU B N 1
ATOM 1330 C CA . GLU B 1 31 ? 4.57 -6.887 -10.352 1 93.19 31 GLU B CA 1
ATOM 1331 C C . GLU B 1 31 ? 3.889 -7.902 -9.43 1 93.19 31 GLU B C 1
ATOM 1333 O O . GLU B 1 31 ? 3.285 -8.867 -9.906 1 93.19 31 GLU B O 1
ATOM 1338 N N . PHE B 1 32 ? 4.094 -7.656 -8.227 1 92.38 32 PHE B N 1
ATOM 1339 C CA . PHE B 1 32 ? 3.318 -8.375 -7.23 1 92.38 32 PHE B CA 1
ATOM 1340 C C . PHE B 1 32 ? 2.689 -7.414 -6.23 1 92.38 32 PHE B C 1
ATOM 1342 O O . PHE B 1 32 ? 3.277 -6.383 -5.902 1 92.38 32 PHE B O 1
ATOM 1349 N N . THR B 1 33 ? 1.503 -7.645 -5.824 1 85.12 33 THR B N 1
ATOM 1350 C CA . THR B 1 33 ? 0.716 -6.812 -4.922 1 85.12 33 THR B CA 1
ATOM 1351 C C . THR B 1 33 ? 0.196 -7.637 -3.746 1 85.12 33 THR B C 1
ATOM 1353 O O . THR B 1 33 ? 0.245 -8.867 -3.773 1 85.12 33 THR B O 1
ATOM 1356 N N . PHE B 1 34 ? -0.24 -6.891 -2.773 1 74.25 34 PHE B N 1
ATOM 1357 C CA . PHE B 1 34 ? -0.855 -7.543 -1.625 1 74.25 34 PHE B CA 1
ATOM 1358 C C . PHE B 1 34 ? -2.191 -8.172 -2.01 1 74.25 34 PHE B C 1
ATOM 1360 O O . PHE B 1 34 ? -2.967 -7.574 -2.762 1 74.25 34 PHE B O 1
ATOM 1367 N N . TYR B 1 35 ? -2.242 -9.367 -1.608 1 65.88 35 TYR B N 1
ATOM 1368 C CA . TYR B 1 35 ? -3.568 -9.977 -1.643 1 65.88 35 TYR B CA 1
ATOM 1369 C C . TYR B 1 35 ? -3.922 -10.594 -0.294 1 65.88 35 TYR B C 1
ATOM 1371 O O . TYR B 1 35 ? -3.08 -11.227 0.345 1 65.88 35 TYR B O 1
ATOM 1379 N N . GLY B 1 36 ? -5.027 -9.992 0.291 1 56.12 36 GLY B N 1
ATOM 1380 C CA . GLY B 1 36 ? -5.523 -10.742 1.435 1 56.12 36 GLY B CA 1
ATOM 1381 C C . GLY B 1 36 ? -5.883 -12.18 1.096 1 56.12 36 GLY B C 1
ATOM 1382 O O . GLY B 1 36 ? -6.902 -12.438 0.452 1 56.12 36 GLY B O 1
ATOM 1383 N N . ALA B 1 37 ? -4.852 -13.023 1.066 1 51.59 37 ALA B N 1
ATOM 1384 C CA . ALA B 1 37 ? -5.062 -14.445 0.818 1 51.59 37 ALA B CA 1
ATOM 1385 C C . ALA B 1 37 ? -5.793 -15.109 1.984 1 51.59 37 ALA B C 1
ATOM 1387 O O . ALA B 1 37 ? -5.418 -14.922 3.145 1 51.59 37 ALA B O 1
ATOM 1388 N N . SER B 1 38 ? -7.207 -15.398 1.819 1 52.78 38 SER B N 1
ATOM 1389 C CA . SER B 1 38 ? -7.789 -16.203 2.885 1 52.78 38 SER B CA 1
ATOM 1390 C C . SER B 1 38 ? -8.742 -17.266 2.324 1 52.78 38 SER B C 1
ATOM 1392 O O . SER B 1 38 ? -9.148 -17.172 1.166 1 52.78 38 SER B O 1
ATOM 1394 N N . GLY B 1 39 ? -8.789 -18.422 3.027 1 55.84 39 GLY B N 1
ATOM 1395 C CA . GLY B 1 39 ? -9.75 -19.469 2.725 1 55.84 39 GLY B CA 1
ATOM 1396 C C . GLY B 1 39 ? -9.203 -20.516 1.773 1 55.84 39 GLY B C 1
ATOM 1397 O O . GLY B 1 39 ? -8.055 -20.938 1.894 1 55.84 39 GLY B O 1
ATOM 1398 N N . ARG B 1 40 ? -10.07 -21.281 0.884 1 63.41 40 ARG B N 1
ATOM 1399 C CA . ARG B 1 40 ? -9.695 -22.422 0.047 1 63.41 40 ARG B CA 1
ATOM 1400 C C . ARG B 1 40 ? -9.234 -21.969 -1.331 1 63.41 40 ARG B C 1
ATOM 1402 O O . ARG B 1 40 ? -8.773 -22.766 -2.139 1 63.41 40 ARG B O 1
ATOM 1409 N N . GLY B 1 41 ? -9.195 -20.766 -1.506 1 75.19 41 GLY B N 1
ATOM 1410 C CA . GLY B 1 41 ? -8.695 -20.219 -2.752 1 75.19 41 GLY B CA 1
ATOM 1411 C C . GLY B 1 41 ? -9.414 -20.75 -3.977 1 75.19 41 GLY B C 1
ATOM 1412 O O . GLY B 1 41 ? -10.414 -21.453 -3.854 1 75.19 41 GLY B O 1
ATOM 1413 N N . ALA B 1 42 ? -8.914 -20.469 -5.129 1 84.31 42 ALA B N 1
ATOM 1414 C CA . ALA B 1 42 ? -9.492 -20.859 -6.41 1 84.31 42 ALA B CA 1
ATOM 1415 C C . ALA B 1 42 ? -9.297 -22.344 -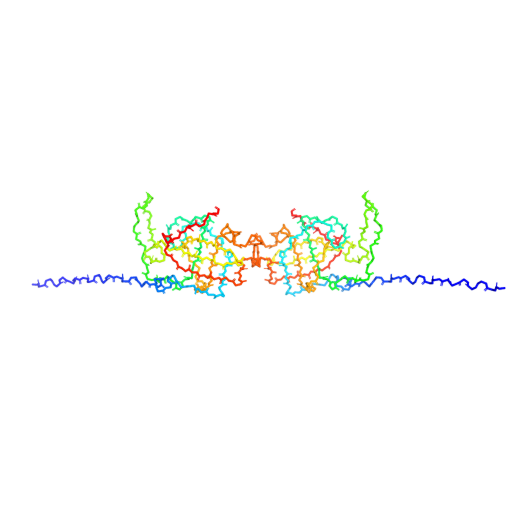6.68 1 84.31 42 ALA B C 1
ATOM 1417 O O . ALA B 1 42 ? -10.023 -22.938 -7.469 1 84.31 42 ALA B O 1
ATOM 1418 N N . CYS B 1 43 ? -8.43 -23 -6.039 1 89.88 43 CYS B N 1
ATOM 1419 C CA . CYS B 1 43 ? -8.094 -24.391 -6.301 1 89.88 43 CYS B CA 1
ATOM 1420 C C . CYS B 1 43 ? -8.789 -25.312 -5.305 1 89.88 43 CYS B C 1
ATOM 1422 O O . CYS B 1 43 ? -8.742 -26.547 -5.449 1 89.88 43 CYS B O 1
ATOM 1424 N N . GLY B 1 44 ? -9.398 -24.734 -4.297 1 88.12 44 GLY B N 1
ATOM 1425 C CA . GLY B 1 44 ? -10.016 -25.578 -3.285 1 88.12 44 GLY B CA 1
ATOM 1426 C C . GLY B 1 44 ? -9.016 -26.234 -2.354 1 88.12 44 GLY B C 1
ATOM 1427 O O . GLY B 1 44 ? -9.344 -27.188 -1.65 1 88.12 44 GLY B O 1
ATOM 1428 N N . LEU B 1 45 ? -7.879 -25.797 -2.463 1 85.44 45 LEU B N 1
ATOM 1429 C CA . LEU B 1 45 ? -6.828 -26.281 -1.576 1 85.44 45 LEU B CA 1
ATOM 1430 C C . LEU B 1 45 ? -6.598 -25.312 -0.423 1 85.44 45 LEU B C 1
ATOM 1432 O O . LEU B 1 45 ? -6.922 -24.125 -0.532 1 85.44 45 LEU B O 1
ATOM 1436 N N . ASP B 1 46 ? -6.156 -25.875 0.643 1 77.38 46 ASP B N 1
ATOM 1437 C CA . ASP B 1 46 ? -5.828 -24.969 1.743 1 77.38 46 ASP B CA 1
ATOM 1438 C C . ASP B 1 46 ? -4.719 -24 1.346 1 77.38 46 ASP B C 1
ATOM 1440 O O . ASP B 1 46 ? -3.707 -24.406 0.771 1 77.38 46 ASP B O 1
ATOM 1444 N N . VAL B 1 47 ? -5.066 -22.734 1.513 1 70.44 47 VAL B N 1
ATOM 1445 C CA . VAL B 1 47 ? -4.086 -21.719 1.165 1 70.44 47 VAL B CA 1
ATOM 1446 C C . VAL B 1 47 ? -3.164 -21.453 2.354 1 70.44 47 VAL B C 1
ATOM 1448 O O . VAL B 1 47 ? -3.631 -21.297 3.484 1 70.44 47 VAL B O 1
ATOM 1451 N N . SER B 1 48 ? -1.92 -21.641 2.02 1 73.31 48 SER B N 1
ATOM 1452 C CA . SER B 1 48 ? -0.94 -21.328 3.055 1 73.31 48 SER B CA 1
ATOM 1453 C C . SER B 1 48 ? -0.799 -19.828 3.242 1 73.31 48 SER B C 1
ATOM 1455 O O . SER B 1 48 ? -1.261 -19.047 2.406 1 73.31 48 SER B O 1
ATOM 1457 N N . SER B 1 49 ? -0.265 -19.438 4.398 1 75.38 49 SER B N 1
ATOM 1458 C CA . SER B 1 49 ? -0.006 -18.031 4.664 1 75.38 49 SER B C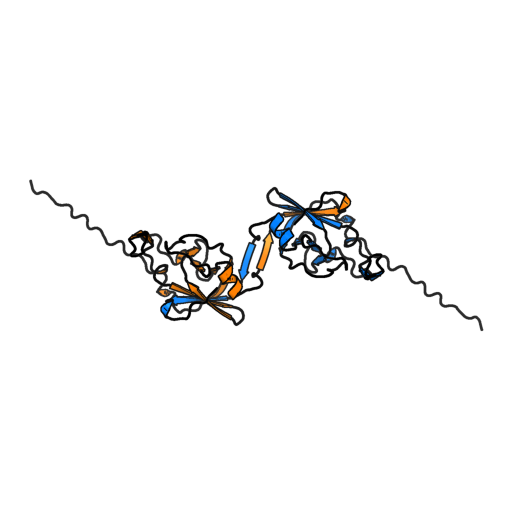A 1
ATOM 1459 C C . SER B 1 49 ? 1.029 -17.469 3.695 1 75.38 49 SER B C 1
ATOM 1461 O O . SER B 1 49 ? 1.15 -16.25 3.547 1 75.38 49 SER B O 1
ATOM 1463 N N . CYS B 1 50 ? 1.745 -18.359 3.033 1 88.12 50 CYS B N 1
ATOM 1464 C CA . CYS B 1 50 ? 2.783 -17.984 2.08 1 88.12 50 CYS B CA 1
ATOM 1465 C C . CYS B 1 50 ? 2.412 -18.422 0.668 1 88.12 50 CYS B C 1
ATOM 1467 O O . CYS B 1 50 ? 2.896 -19.438 0.183 1 88.12 50 CYS B O 1
ATOM 1469 N N . SER B 1 51 ? 1.522 -17.641 0.02 1 89.25 51 SER B N 1
ATOM 1470 C CA . SER B 1 51 ? 0.949 -18.109 -1.238 1 89.25 51 SER B CA 1
ATOM 1471 C C . SER B 1 51 ? 0.783 -16.953 -2.23 1 89.25 51 SER B C 1
ATOM 1473 O O . SER B 1 51 ? 1.013 -15.797 -1.889 1 89.25 51 SER B O 1
ATOM 1475 N N . ALA B 1 52 ? 0.45 -17.406 -3.408 1 92.44 52 ALA B N 1
ATOM 1476 C CA . ALA B 1 52 ? 0.259 -16.469 -4.508 1 92.44 52 ALA B CA 1
ATOM 1477 C C . ALA B 1 52 ? -1.054 -16.734 -5.238 1 92.44 52 ALA B C 1
ATOM 1479 O O . ALA B 1 52 ? -1.499 -17.891 -5.324 1 92.44 52 ALA B O 1
ATOM 1480 N N . ALA B 1 53 ? -1.675 -15.711 -5.625 1 90.75 53 ALA B N 1
ATOM 1481 C CA . ALA B 1 53 ? -2.734 -15.75 -6.629 1 90.75 53 ALA B CA 1
ATOM 1482 C C . ALA B 1 53 ? -2.217 -15.305 -7.992 1 90.75 53 ALA B C 1
ATOM 1484 O O . ALA B 1 53 ? -1.581 -14.25 -8.109 1 90.75 53 ALA B O 1
ATOM 1485 N N . VAL B 1 54 ? -2.492 -16.141 -9.016 1 94.12 54 VAL B N 1
ATOM 1486 C CA . VAL B 1 54 ? -1.926 -15.852 -10.328 1 94.12 54 VAL B CA 1
ATOM 1487 C C . VAL B 1 54 ? -3.041 -15.477 -11.297 1 94.12 54 VAL B C 1
ATOM 1489 O O . VAL B 1 54 ? -4.223 -15.555 -10.961 1 94.12 54 VAL B O 1
ATOM 1492 N N . SER B 1 55 ? -2.613 -15.078 -12.477 1 94 55 SER B N 1
ATOM 1493 C CA . SER B 1 55 ? -3.516 -14.5 -13.469 1 94 55 SER B CA 1
ATOM 1494 C C . SER B 1 55 ? -4.695 -15.422 -13.742 1 94 55 SER B C 1
ATOM 1496 O O . SER B 1 55 ? -4.516 -16.625 -13.961 1 94 55 SER B O 1
ATOM 1498 N N . GLY B 1 56 ? -5.824 -14.781 -13.789 1 91.69 56 GLY B N 1
ATOM 1499 C CA . GLY B 1 56 ? -7.004 -15.547 -14.164 1 91.69 56 GLY B CA 1
ATOM 1500 C C . GLY B 1 56 ? -6.918 -16.125 -15.57 1 91.69 56 GLY B C 1
ATOM 1501 O O . GLY B 1 56 ? -7.527 -17.156 -15.859 1 91.69 56 GLY B O 1
ATOM 1502 N N . SER B 1 57 ? -6.125 -15.539 -16.406 1 94 57 SER B N 1
ATOM 1503 C CA . SER B 1 57 ? -6.016 -15.977 -17.797 1 94 57 SER B CA 1
ATOM 1504 C C . SER B 1 57 ? -5.281 -17.312 -17.891 1 94 57 SER B C 1
ATOM 1506 O O . SER B 1 57 ? -5.297 -17.953 -18.953 1 94 57 SER B O 1
ATOM 1508 N N . LEU B 1 58 ? -4.73 -17.75 -16.844 1 96.31 58 LEU B N 1
ATOM 1509 C CA . LEU B 1 58 ? -3.996 -19 -16.844 1 96.31 58 LEU B CA 1
ATOM 1510 C C . LEU B 1 58 ? -4.902 -20.172 -16.453 1 96.31 58 LEU B C 1
ATOM 1512 O O . LEU B 1 58 ? -4.496 -21.328 -16.531 1 96.31 58 LEU B O 1
ATOM 1516 N N . PHE B 1 59 ? -6.082 -19.812 -16.078 1 94.12 59 PHE B N 1
ATOM 1517 C CA . PHE B 1 59 ? -7.086 -20.812 -15.734 1 94.12 59 PHE B CA 1
ATOM 1518 C C . PHE B 1 59 ? -8.023 -21.062 -16.906 1 94.12 59 PHE B C 1
ATOM 1520 O O . PHE B 1 59 ? -8.383 -20.141 -17.641 1 94.12 59 PHE B O 1
ATOM 1527 N N . ASP B 1 60 ? -8.391 -22.328 -16.953 1 94.56 60 ASP B N 1
ATOM 1528 C CA . ASP B 1 60 ? -9.461 -22.656 -17.891 1 94.56 60 ASP B CA 1
ATOM 1529 C C . ASP B 1 60 ? -10.836 -22.469 -17.266 1 94.56 60 ASP B C 1
ATOM 1531 O O . ASP B 1 60 ? -11.172 -23.141 -16.281 1 94.56 60 ASP B O 1
ATOM 1535 N N . SER B 1 61 ? -11.602 -21.594 -17.812 1 89.56 61 SER B N 1
ATOM 1536 C CA . SER B 1 61 ? -12.922 -21.297 -17.266 1 89.56 61 SER B CA 1
ATOM 1537 C C . SER B 1 61 ? -13.82 -22.516 -17.297 1 89.56 61 SER B C 1
ATOM 1539 O O . SER B 1 61 ? -14.828 -22.562 -16.594 1 89.56 61 SER B O 1
ATOM 1541 N N . SER B 1 62 ? -13.445 -23.578 -18.031 1 91.94 62 SER B N 1
ATOM 1542 C CA . SER B 1 62 ? -14.266 -24.781 -18.156 1 91.94 62 SER B CA 1
ATOM 1543 C C . SER B 1 62 ? -13.797 -25.875 -17.203 1 91.94 62 SER B C 1
ATOM 1545 O O . SER B 1 62 ? -14.359 -26.969 -17.188 1 91.94 62 SER B O 1
ATOM 1547 N N . ALA B 1 63 ? -12.773 -25.547 -16.453 1 92.44 63 ALA B N 1
ATOM 1548 C CA . ALA B 1 63 ? -12.281 -26.547 -15.508 1 92.44 63 ALA B CA 1
ATOM 1549 C C . ALA B 1 63 ? -13.383 -26.984 -14.547 1 92.44 63 ALA B C 1
ATOM 1551 O O . ALA B 1 63 ? -14.211 -26.172 -14.125 1 92.44 63 ALA B O 1
ATOM 1552 N N . GLN B 1 64 ? -13.352 -28.281 -14.078 1 93.12 64 GLN B N 1
ATOM 1553 C CA . GLN B 1 64 ? -14.398 -28.859 -13.242 1 93.12 64 GLN B CA 1
ATOM 1554 C C . GLN B 1 64 ? -13.898 -29.094 -11.82 1 93.12 64 GLN B C 1
ATOM 1556 O O . GLN B 1 64 ? -12.711 -29.312 -11.602 1 93.12 64 GLN B O 1
ATOM 1561 N N . TRP B 1 65 ? -14.836 -28.938 -10.938 1 92.88 65 TRP B N 1
ATOM 1562 C CA . TRP B 1 65 ? -14.562 -29.391 -9.57 1 92.88 65 TRP B CA 1
ATOM 1563 C C . TRP B 1 65 ? -14.695 -30.906 -9.469 1 92.88 65 TRP B C 1
ATOM 1565 O O . TRP B 1 65 ? -15.711 -31.484 -9.875 1 92.88 65 TRP B O 1
ATOM 1575 N N . VAL B 1 66 ? -13.695 -31.562 -8.992 1 94.19 66 VAL B N 1
ATOM 1576 C CA . VAL B 1 66 ? -13.664 -33 -8.938 1 94.19 66 VAL B CA 1
ATOM 1577 C C . VAL B 1 66 ? -13.391 -33.469 -7.504 1 94.19 66 VAL B C 1
ATOM 1579 O O . VAL B 1 66 ? -12.844 -32.719 -6.699 1 94.19 66 VAL B O 1
ATOM 1582 N N . PRO B 1 67 ? -13.805 -34.625 -7.145 1 92.88 67 PRO B N 1
ATOM 1583 C CA . PRO B 1 67 ? -13.477 -35.156 -5.82 1 92.88 67 PRO B CA 1
ATOM 1584 C C . PRO B 1 67 ? -11.969 -35.281 -5.586 1 92.88 67 PRO B C 1
ATOM 1586 O O . PRO B 1 67 ? -11.219 -35.531 -6.527 1 92.88 67 PRO B O 1
ATOM 1589 N N . SER B 1 68 ? -11.656 -34.938 -4.41 1 88.56 68 SER B N 1
ATOM 1590 C CA . SER B 1 68 ? -10.242 -35.062 -4.059 1 88.56 68 SER B CA 1
ATOM 1591 C C . SER B 1 68 ? -10 -36.219 -3.111 1 88.56 68 SER B C 1
ATOM 1593 O O . SER B 1 68 ? -10.945 -36.812 -2.604 1 88.56 68 SER B O 1
ATOM 1595 N N . THR B 1 69 ? -8.719 -36.531 -2.939 1 88 69 THR B N 1
ATOM 1596 C CA . THR B 1 69 ? -8.32 -37.562 -1.997 1 88 69 THR B CA 1
ATOM 1597 C C . THR B 1 69 ? -7.973 -36.969 -0.64 1 88 69 THR B C 1
ATOM 1599 O O . THR B 1 69 ? -7.406 -37.656 0.223 1 88 69 THR B O 1
ATOM 1602 N N . LEU B 1 70 ? -8.344 -35.719 -0.525 1 86.19 70 LEU B N 1
ATOM 1603 C CA . LEU B 1 70 ? -8.086 -35.062 0.749 1 86.19 70 LEU B CA 1
ATOM 1604 C C . LEU B 1 70 ? -8.953 -35.656 1.854 1 86.19 70 LEU B C 1
ATOM 1606 O O . LEU B 1 70 ? -10.055 -36.125 1.588 1 86.19 70 LEU B O 1
ATOM 1610 N N . PRO B 1 71 ? -8.477 -35.531 3.086 1 87.44 71 PRO B N 1
ATOM 1611 C CA . PRO B 1 71 ? -9.172 -36.156 4.203 1 87.44 71 PRO B CA 1
ATOM 1612 C C . PRO B 1 71 ? -10.609 -35.688 4.355 1 87.44 71 PRO B C 1
ATOM 1614 O O . PRO B 1 71 ? -11.484 -36.438 4.793 1 87.44 71 PRO B O 1
ATOM 1617 N N . ASP B 1 72 ? -10.859 -34.5 3.982 1 88.12 72 ASP B N 1
ATOM 1618 C CA . ASP B 1 72 ? -12.195 -33.969 4.18 1 88.12 72 ASP B CA 1
ATOM 1619 C C . ASP B 1 72 ? -13.078 -34.219 2.953 1 88.12 72 ASP B C 1
ATOM 1621 O O . ASP B 1 72 ? -14.242 -33.812 2.926 1 88.12 72 ASP B O 1
ATOM 1625 N N . GLY B 1 73 ? -12.523 -34.875 1.966 1 88.69 73 GLY B N 1
ATOM 1626 C CA . GLY B 1 73 ? -13.273 -35.281 0.786 1 88.69 73 GLY B CA 1
ATOM 1627 C C . GLY B 1 73 ? -13.758 -34.125 -0.045 1 88.69 73 GLY B C 1
ATOM 1628 O O . GLY B 1 73 ? -14.656 -34.25 -0.874 1 88.69 73 GLY B O 1
ATOM 1629 N N . ARG B 1 74 ? -13.141 -33 0.152 1 88.06 74 ARG B N 1
ATOM 1630 C CA . ARG B 1 74 ? -13.625 -31.844 -0.574 1 88.06 74 ARG B CA 1
ATOM 1631 C C . ARG B 1 74 ? -13.297 -31.953 -2.061 1 88.06 74 ARG B C 1
ATOM 1633 O O . ARG B 1 74 ? -12.406 -32.719 -2.453 1 88.06 74 ARG B O 1
ATOM 1640 N N . TYR B 1 75 ? -14.156 -31.219 -2.82 1 92.12 75 TYR B N 1
ATOM 1641 C CA . TYR B 1 75 ? -13.859 -31.094 -4.242 1 92.12 75 TYR B CA 1
ATOM 1642 C C . TYR B 1 75 ? -12.734 -30.078 -4.469 1 92.12 75 TYR B C 1
ATOM 1644 O O . TYR B 1 75 ? -12.586 -29.125 -3.699 1 92.12 75 TYR B O 1
ATOM 1652 N N . ILE B 1 76 ? -11.984 -30.375 -5.453 1 92.69 76 ILE B N 1
ATOM 1653 C CA . ILE B 1 76 ? -10.93 -29.453 -5.863 1 92.69 76 ILE B CA 1
ATOM 1654 C C . ILE B 1 76 ? -11.07 -29.141 -7.355 1 92.69 76 ILE B C 1
ATOM 1656 O O . ILE B 1 76 ? -11.688 -29.906 -8.094 1 92.69 76 ILE B O 1
ATOM 1660 N N . LEU B 1 77 ? -10.539 -27.969 -7.691 1 92.5 77 LEU B N 1
ATOM 1661 C CA . LEU B 1 77 ? -10.594 -27.594 -9.102 1 92.5 77 LEU B CA 1
ATOM 1662 C C . LEU B 1 77 ? -9.594 -28.391 -9.922 1 92.5 77 LEU B C 1
ATOM 1664 O O . LEU B 1 77 ? -8.414 -28.453 -9.57 1 92.5 77 LEU B O 1
ATOM 1668 N N . ASP B 1 78 ? -10.117 -28.984 -11.008 1 94 78 ASP B N 1
ATOM 1669 C CA . ASP B 1 78 ? -9.266 -29.734 -11.93 1 94 78 ASP B CA 1
ATOM 1670 C C . ASP B 1 78 ? -8.711 -28.828 -13.023 1 94 78 ASP B C 1
ATOM 1672 O O . ASP B 1 78 ? -9.117 -28.938 -14.188 1 94 78 ASP B O 1
ATOM 1676 N N . ASP B 1 79 ? -7.867 -28 -12.68 1 95.38 79 ASP B N 1
ATOM 1677 C CA . ASP B 1 79 ? -7.133 -27.109 -13.57 1 95.38 79 ASP B CA 1
ATOM 1678 C C . ASP B 1 79 ? -5.629 -27.328 -13.445 1 95.38 79 ASP B C 1
ATOM 1680 O O . ASP B 1 79 ? -5.109 -27.5 -12.336 1 95.38 79 ASP B O 1
ATOM 1684 N N . PRO B 1 80 ? -4.934 -27.234 -14.547 1 96.06 80 PRO B N 1
ATOM 1685 C CA . PRO B 1 80 ? -3.486 -27.453 -14.484 1 96.06 80 PRO B CA 1
ATOM 1686 C C . PRO B 1 80 ? -2.783 -26.516 -13.516 1 96.06 80 PRO B C 1
ATOM 1688 O O . PRO B 1 80 ? -1.765 -26.875 -12.922 1 96.06 80 PRO B O 1
ATOM 1691 N N . VAL B 1 81 ? -3.316 -25.297 -13.281 1 95.94 81 VAL B N 1
ATOM 1692 C CA . VAL B 1 81 ? -2.709 -24.344 -12.344 1 95.94 81 VAL B CA 1
ATOM 1693 C C . VAL B 1 81 ? -2.744 -24.922 -10.93 1 95.94 81 VAL B C 1
ATOM 1695 O O . VAL B 1 81 ? -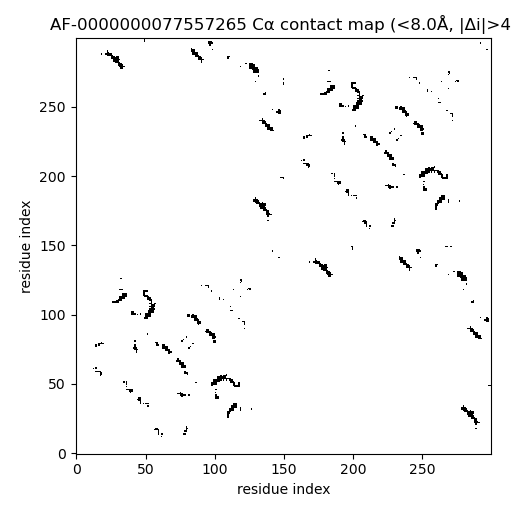1.882 -24.609 -10.109 1 95.94 81 VAL B O 1
ATOM 1698 N N . CYS B 1 82 ? -3.699 -25.812 -10.656 1 93.56 82 CYS B N 1
ATOM 1699 C CA . CYS B 1 82 ? -3.922 -26.312 -9.305 1 93.56 82 CYS B CA 1
ATOM 1700 C C . CYS B 1 82 ? -3.133 -27.594 -9.07 1 93.56 82 CYS B C 1
ATOM 1702 O O . CYS B 1 82 ? -3.371 -28.312 -8.086 1 93.56 82 CYS B O 1
ATOM 1704 N N . ARG B 1 83 ? -2.303 -27.922 -10.008 1 93.19 83 ARG B N 1
ATOM 1705 C CA . ARG B 1 83 ? -1.566 -29.188 -9.93 1 93.19 83 ARG B CA 1
ATOM 1706 C C . ARG B 1 83 ? -0.089 -28.938 -9.641 1 93.19 83 ARG B C 1
ATOM 1708 O O . ARG B 1 83 ? 0.779 -29.391 -10.391 1 93.19 83 ARG B O 1
ATOM 1715 N N . GLY B 1 84 ? 0.116 -28.25 -8.547 1 94.12 84 GLY B N 1
ATOM 1716 C CA . GLY B 1 84 ? 1.475 -28.141 -8.039 1 94.12 84 GLY B CA 1
ATOM 1717 C C . GLY B 1 84 ? 2.268 -27.031 -8.695 1 94.12 84 GLY B C 1
ATOM 1718 O O . GLY B 1 84 ? 3.492 -27.109 -8.805 1 94.12 84 GLY B O 1
ATOM 1719 N N . ILE B 1 85 ? 1.598 -26.016 -9.172 1 95.75 85 ILE B N 1
ATOM 1720 C CA . ILE B 1 85 ? 2.281 -24.891 -9.781 1 95.75 85 ILE B CA 1
ATOM 1721 C C . ILE B 1 85 ? 2.711 -23.891 -8.703 1 95.75 85 ILE B C 1
ATOM 1723 O O . ILE B 1 85 ? 1.985 -23.672 -7.727 1 95.75 85 ILE B O 1
ATOM 1727 N N . CYS B 1 86 ? 3.951 -23.391 -8.883 1 97 86 CYS B N 1
ATOM 1728 C CA . CYS B 1 86 ? 4.488 -22.281 -8.086 1 97 86 CYS B CA 1
ATOM 1729 C C . CYS B 1 86 ? 4.844 -21.094 -8.969 1 97 86 CYS B C 1
ATOM 1731 O O . CYS B 1 86 ? 4.883 -21.219 -10.195 1 97 86 CYS B O 1
ATOM 1733 N N . VAL B 1 87 ? 4.992 -19.922 -8.289 1 97.5 87 VAL B N 1
ATOM 1734 C CA . VAL B 1 87 ? 5.551 -18.75 -8.93 1 97.5 87 VAL B CA 1
ATOM 1735 C C . VAL B 1 87 ? 6.84 -18.328 -8.227 1 97.5 87 VAL B C 1
ATOM 1737 O O . VAL B 1 87 ? 6.879 -18.234 -6.996 1 97.5 87 VAL B O 1
ATOM 1740 N N . GLN B 1 88 ? 7.828 -18.25 -9.008 1 98 88 GLN B N 1
ATOM 1741 C CA . GLN B 1 88 ? 9.086 -17.688 -8.531 1 98 88 GLN B CA 1
ATOM 1742 C C . GLN B 1 88 ? 9.195 -16.219 -8.891 1 98 88 GLN B C 1
ATOM 1744 O O . GLN B 1 88 ? 8.898 -15.82 -10.016 1 98 88 GLN B O 1
ATOM 1749 N N . ILE B 1 89 ? 9.609 -15.445 -7.914 1 97.75 89 ILE B N 1
ATOM 1750 C CA . ILE B 1 89 ? 9.695 -14 -8.086 1 97.75 89 ILE B CA 1
ATOM 1751 C C . ILE B 1 89 ? 11.102 -13.523 -7.754 1 97.75 89 ILE B C 1
ATOM 1753 O O . ILE B 1 89 ? 11.648 -13.852 -6.695 1 97.75 89 ILE B O 1
ATOM 1757 N N . GLU B 1 90 ? 11.672 -12.852 -8.664 1 97.81 90 GLU B N 1
ATOM 1758 C CA . GLU B 1 90 ? 12.906 -12.102 -8.445 1 97.81 90 GLU B CA 1
ATOM 1759 C C . GLU B 1 90 ? 12.633 -10.609 -8.312 1 97.81 90 GLU B C 1
ATOM 1761 O O . GLU B 1 90 ? 11.969 -10.016 -9.172 1 97.81 90 GLU B O 1
ATOM 1766 N N . TYR B 1 91 ? 13.156 -10.117 -7.27 1 96.69 91 TYR B N 1
ATOM 1767 C CA . TYR B 1 91 ? 12.883 -8.727 -6.934 1 96.69 91 TYR B CA 1
ATOM 1768 C C . TYR B 1 91 ? 14.023 -8.133 -6.109 1 96.69 91 TYR B C 1
ATOM 1770 O O . TYR B 1 91 ? 14.32 -8.617 -5.016 1 96.69 91 TYR B O 1
ATOM 1778 N N . LYS B 1 92 ? 14.672 -7.133 -6.711 1 94 92 LYS B N 1
ATOM 1779 C CA . LYS B 1 92 ? 15.727 -6.379 -6.027 1 94 92 LYS B CA 1
ATOM 1780 C C . LYS B 1 92 ? 16.766 -7.316 -5.418 1 94 92 LYS B C 1
ATOM 1782 O O . LYS B 1 92 ? 17.125 -7.18 -4.246 1 94 92 LYS B O 1
ATOM 1787 N N . GLY B 1 93 ? 17.156 -8.266 -6.152 1 95.69 93 GLY B N 1
ATOM 1788 C CA . GLY B 1 93 ? 18.25 -9.156 -5.762 1 95.69 93 GLY B CA 1
ATOM 1789 C C . GLY B 1 93 ? 17.781 -10.336 -4.926 1 95.69 93 GLY B C 1
ATOM 1790 O O . GLY B 1 93 ? 18.578 -11.211 -4.582 1 95.69 93 GLY B O 1
ATOM 1791 N N . LYS B 1 94 ? 16.531 -10.359 -4.59 1 95.12 94 LYS B N 1
ATOM 1792 C CA . LYS B 1 94 ? 15.961 -11.484 -3.859 1 95.12 94 LYS B CA 1
ATOM 1793 C C . LYS B 1 94 ? 15.172 -12.398 -4.789 1 95.12 94 LYS B C 1
ATOM 1795 O O . LYS B 1 94 ? 14.625 -11.945 -5.797 1 95.12 94 LYS B O 1
ATOM 1800 N N . THR B 1 95 ? 15.188 -13.648 -4.418 1 97 95 THR B N 1
ATOM 1801 C CA . THR B 1 95 ? 14.375 -14.648 -5.105 1 97 95 THR B CA 1
ATOM 1802 C C . THR B 1 95 ? 13.555 -15.453 -4.109 1 97 95 THR B C 1
ATOM 1804 O O . THR B 1 95 ? 14.07 -15.883 -3.074 1 97 95 THR B O 1
ATOM 1807 N N . ALA B 1 96 ? 12.312 -15.57 -4.387 1 97.31 96 ALA B N 1
ATOM 1808 C CA . ALA B 1 96 ? 11.43 -16.391 -3.561 1 97.31 96 ALA B CA 1
ATOM 1809 C C . ALA B 1 96 ? 10.383 -17.094 -4.414 1 97.31 96 ALA B C 1
ATOM 1811 O O . ALA B 1 96 ? 10.031 -16.625 -5.5 1 97.31 96 ALA B O 1
ATOM 1812 N N . THR B 1 97 ? 9.93 -18.219 -3.916 1 97.12 97 THR B N 1
ATOM 1813 C CA . THR B 1 97 ? 8.969 -19.047 -4.629 1 97.12 97 THR B CA 1
ATOM 1814 C C . THR B 1 97 ? 7.77 -19.375 -3.744 1 97.12 97 THR B C 1
ATOM 1816 O O . THR B 1 97 ? 7.93 -19.734 -2.574 1 97.12 97 THR B O 1
ATOM 1819 N N . PHE B 1 98 ? 6.602 -19.203 -4.305 1 95 98 PHE B N 1
ATOM 1820 C CA . PHE B 1 98 ? 5.367 -19.406 -3.557 1 95 98 PHE B CA 1
ATOM 1821 C C . PHE B 1 98 ? 4.402 -20.297 -4.332 1 95 98 PHE B C 1
ATOM 1823 O O . PHE B 1 98 ? 4.316 -20.203 -5.559 1 95 98 PHE B O 1
ATOM 1830 N N . PRO B 1 99 ? 3.66 -21.109 -3.635 1 93.12 99 PRO B N 1
ATOM 1831 C CA . PRO B 1 99 ? 2.617 -21.875 -4.328 1 93.12 99 PRO B CA 1
ATOM 1832 C C . PRO B 1 99 ? 1.557 -20.984 -4.965 1 93.12 99 PRO B C 1
ATOM 1834 O O . PRO B 1 99 ? 1.146 -19.984 -4.367 1 93.12 99 PRO B O 1
ATOM 1837 N N . ALA B 1 100 ? 1.199 -21.312 -6.188 1 92.81 100 ALA B N 1
ATOM 1838 C CA . ALA B 1 100 ? 0.071 -20.688 -6.867 1 92.81 100 ALA B CA 1
ATOM 1839 C C . ALA B 1 100 ? -1.233 -21.422 -6.562 1 92.81 100 ALA B C 1
ATOM 1841 O O . ALA B 1 100 ? -1.593 -22.375 -7.258 1 92.81 100 ALA B O 1
ATOM 1842 N N . ASP B 1 101 ? -1.945 -20.969 -5.535 1 84.81 101 ASP B N 1
ATOM 1843 C CA . ASP B 1 101 ? -3.119 -21.734 -5.129 1 84.81 101 ASP B CA 1
ATOM 1844 C C . ASP B 1 101 ? -4.391 -20.891 -5.234 1 84.81 101 ASP B C 1
ATOM 1846 O O . ASP B 1 101 ? -5.453 -21.297 -4.77 1 84.81 101 ASP B O 1
ATOM 1850 N N . ASN B 1 102 ? -4.195 -19.781 -5.676 1 87.62 102 ASN B N 1
ATOM 1851 C CA . ASN B 1 102 ? -5.34 -18.891 -5.832 1 87.62 102 ASN B CA 1
ATOM 1852 C C . ASN B 1 102 ? -5.297 -18.141 -7.164 1 87.62 102 ASN B C 1
ATOM 1854 O O . ASN B 1 102 ? -4.305 -18.219 -7.887 1 87.62 102 ASN B O 1
ATOM 1858 N N . LYS B 1 103 ? -6.461 -17.5 -7.449 1 87.81 103 LYS B N 1
ATOM 1859 C CA . LYS B 1 103 ? -6.652 -16.797 -8.719 1 87.81 103 LYS B CA 1
ATOM 1860 C C . LYS B 1 103 ? -6.797 -15.297 -8.508 1 87.81 103 LYS B C 1
ATOM 1862 O O . LYS B 1 103 ? -7.5 -14.859 -7.598 1 87.81 103 LYS B O 1
ATOM 1867 N N . CYS B 1 104 ? -6.012 -14.586 -9.188 1 85 104 CYS B N 1
ATOM 1868 C CA . CYS B 1 104 ? -6.277 -13.172 -9.391 1 85 104 CYS B CA 1
ATOM 1869 C C . CYS B 1 104 ? -6.98 -12.938 -10.727 1 85 104 CYS B C 1
ATOM 1871 O O . CYS B 1 104 ? -6.336 -12.883 -11.773 1 85 104 CYS B O 1
ATOM 1873 N N . PRO B 1 105 ? -8.305 -12.711 -10.656 1 80.75 105 PRO B N 1
ATOM 1874 C CA . PRO B 1 105 ? -9.07 -12.672 -11.906 1 80.75 105 PRO B CA 1
ATOM 1875 C C . PRO B 1 105 ? -8.617 -11.555 -12.844 1 80.75 105 PRO B C 1
ATOM 1877 O O . PRO B 1 105 ? -8.594 -11.742 -14.062 1 80.75 105 PRO B O 1
ATOM 1880 N N . GLU B 1 106 ? -8.195 -10.453 -12.344 1 75.56 106 GLU B N 1
ATOM 1881 C CA . GLU B 1 106 ? -7.926 -9.273 -13.172 1 75.56 106 GLU B CA 1
ATOM 1882 C C . GLU B 1 106 ? -6.438 -9.164 -13.5 1 75.56 106 GLU B C 1
ATOM 1884 O O . GLU B 1 106 ? -6.035 -8.297 -14.281 1 75.56 106 GLU B O 1
ATOM 1889 N N . CYS B 1 107 ? -5.656 -9.969 -12.883 1 86.06 107 CYS B N 1
ATOM 1890 C CA . CYS B 1 107 ? -4.215 -9.844 -13.07 1 86.06 107 CYS B CA 1
ATOM 1891 C C . CYS B 1 107 ? -3.789 -10.375 -14.43 1 86.06 107 CYS B C 1
ATOM 1893 O O . CYS B 1 107 ? -4.277 -11.406 -14.883 1 86.06 107 CYS B O 1
ATOM 1895 N N . ALA B 1 108 ? -2.869 -9.578 -15.078 1 90.88 108 ALA B N 1
ATOM 1896 C CA . ALA B 1 108 ? -2.146 -10.102 -16.234 1 90.88 108 ALA B CA 1
ATOM 1897 C C . ALA B 1 108 ? -1.151 -11.18 -15.812 1 90.88 108 ALA B C 1
ATOM 1899 O O . ALA B 1 108 ? -0.921 -11.391 -14.625 1 90.88 108 ALA B O 1
ATOM 1900 N N . VAL B 1 109 ? -0.556 -11.836 -16.812 1 96.75 109 VAL B N 1
ATOM 1901 C CA . VAL B 1 109 ? 0.328 -12.969 -16.578 1 96.75 109 VAL B CA 1
ATOM 1902 C C . VAL B 1 109 ? 1.573 -12.5 -15.82 1 96.75 109 VAL B C 1
ATOM 1904 O O . VAL B 1 109 ? 2.199 -13.273 -15.094 1 96.75 109 VAL B O 1
ATOM 1907 N N . ASP B 1 110 ? 1.909 -11.203 -15.922 1 96.75 110 ASP B N 1
ATOM 1908 C CA . ASP B 1 110 ? 3.104 -10.68 -15.266 1 96.75 110 ASP B CA 1
ATOM 1909 C C . ASP B 1 110 ? 2.748 -9.977 -13.961 1 96.75 110 ASP B C 1
ATOM 1911 O O . ASP B 1 110 ? 3.557 -9.227 -13.414 1 96.75 110 ASP B O 1
ATOM 1915 N N . HIS B 1 111 ? 1.559 -10.203 -13.438 1 91.31 111 HIS B N 1
ATOM 1916 C CA . HIS B 1 111 ? 1.088 -9.656 -12.172 1 91.31 111 HIS B CA 1
ATOM 1917 C C . HIS B 1 111 ? 0.544 -10.75 -11.266 1 91.31 111 HIS B C 1
ATOM 1919 O O . HIS B 1 111 ? -0.369 -11.484 -11.648 1 91.31 111 HIS B O 1
ATOM 1925 N N . VAL B 1 112 ? 1.202 -10.812 -10.094 1 94.81 112 VAL B N 1
ATOM 1926 C CA . VAL B 1 112 ? 0.697 -11.781 -9.133 1 94.81 112 VAL B CA 1
ATOM 1927 C C . VAL B 1 112 ? 0.337 -11.07 -7.824 1 94.81 112 VAL B C 1
ATOM 1929 O O . VAL B 1 112 ? 0.951 -10.062 -7.469 1 94.81 112 VAL B O 1
ATOM 1932 N N . ASP B 1 113 ? -0.664 -11.664 -7.188 1 88 113 ASP B N 1
ATOM 1933 C CA . ASP B 1 113 ? -0.973 -11.266 -5.816 1 88 113 ASP B CA 1
ATOM 1934 C C . ASP B 1 113 ? -0.315 -12.211 -4.809 1 88 113 ASP B C 1
ATOM 1936 O O . ASP B 1 113 ? -0.364 -13.43 -4.973 1 88 113 ASP B O 1
ATOM 1940 N N . LEU B 1 114 ? 0.315 -11.539 -3.846 1 89.56 114 LEU B N 1
ATOM 1941 C CA . LEU B 1 114 ? 0.918 -12.328 -2.779 1 89.56 114 LEU B CA 1
ATOM 1942 C C . LEU B 1 114 ? 0.175 -12.125 -1.464 1 89.56 114 LEU B C 1
ATOM 1944 O O . LEU B 1 114 ? -0.358 -11.047 -1.21 1 89.56 114 LEU B O 1
ATOM 1948 N N . SER B 1 115 ? 0.086 -13.328 -0.714 1 81.5 115 SER B N 1
ATOM 1949 C CA . SER B 1 115 ? -0.294 -13.109 0.678 1 81.5 115 SER B CA 1
ATOM 1950 C C . SER B 1 115 ? 0.609 -12.078 1.347 1 81.5 115 SER B C 1
ATOM 1952 O O . SER B 1 115 ? 1.732 -11.852 0.896 1 81.5 115 SER B O 1
ATOM 1954 N N . THR B 1 116 ? 0.098 -11.508 2.396 1 74.94 116 THR B N 1
ATOM 1955 C CA . THR B 1 116 ? 0.864 -10.484 3.092 1 74.94 116 THR B CA 1
ATOM 1956 C C . THR B 1 116 ? 2.227 -11.023 3.52 1 74.94 116 THR B C 1
ATOM 1958 O O . THR B 1 116 ? 3.252 -10.367 3.311 1 74.94 116 THR B O 1
ATOM 1961 N N . ALA B 1 117 ? 2.234 -12.234 4.094 1 79.94 117 ALA B N 1
ATOM 1962 C CA . ALA B 1 117 ? 3.488 -12.836 4.543 1 79.94 117 ALA B CA 1
ATOM 1963 C C . ALA B 1 117 ? 4.441 -13.055 3.373 1 79.94 117 ALA B C 1
ATOM 1965 O O . ALA B 1 117 ? 5.637 -12.773 3.477 1 79.94 117 ALA B O 1
ATOM 1966 N N . ALA B 1 118 ? 3.916 -13.484 2.268 1 87.88 118 ALA B N 1
ATOM 1967 C CA . ALA B 1 118 ? 4.734 -13.711 1.077 1 87.88 118 ALA B CA 1
ATOM 1968 C C . ALA B 1 118 ? 5.281 -12.398 0.528 1 87.88 118 ALA B C 1
ATOM 1970 O O . ALA B 1 118 ? 6.457 -12.312 0.164 1 87.88 118 ALA B O 1
ATOM 1971 N N . PHE B 1 119 ? 4.438 -11.406 0.43 1 87.12 119 PHE B N 1
ATOM 1972 C CA . PHE B 1 119 ? 4.832 -10.094 -0.062 1 87.12 119 PHE B CA 1
ATOM 1973 C C . PHE B 1 119 ? 6.008 -9.547 0.74 1 87.12 119 PHE B C 1
ATOM 1975 O O . PHE B 1 119 ? 6.988 -9.062 0.167 1 87.12 119 PHE B O 1
ATOM 1982 N N . LEU B 1 120 ? 5.949 -9.734 2.047 1 81.25 120 LEU B N 1
ATOM 1983 C CA . LEU B 1 120 ? 6.926 -9.125 2.947 1 81.25 120 LEU B CA 1
ATOM 1984 C C . LEU B 1 120 ? 8.258 -9.867 2.885 1 81.25 120 LEU B C 1
ATOM 1986 O O . LEU B 1 120 ? 9.289 -9.328 3.271 1 81.25 120 LEU B O 1
ATOM 1990 N N . VAL B 1 121 ? 8.219 -11.102 2.383 1 88.31 121 VAL B N 1
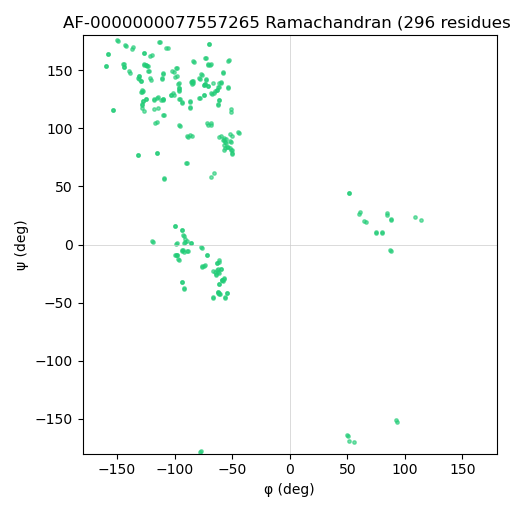ATOM 1991 C CA . VAL B 1 121 ? 9.469 -11.82 2.137 1 88.31 121 VAL B CA 1
ATOM 1992 C C . VAL B 1 121 ? 10.305 -11.062 1.104 1 88.31 121 VAL B C 1
ATOM 1994 O O . VAL B 1 121 ? 11.523 -10.938 1.249 1 88.31 121 VAL B O 1
ATOM 1997 N N . LEU B 1 122 ? 9.656 -10.547 0.058 1 93 122 LEU B N 1
ATOM 1998 C CA . LEU B 1 122 ? 10.336 -9.914 -1.069 1 93 122 LEU B CA 1
ATOM 1999 C C . LEU B 1 122 ? 10.477 -8.414 -0.849 1 93 122 LEU B C 1
ATOM 2001 O O . LEU B 1 122 ? 11.461 -7.809 -1.278 1 93 122 LEU B O 1
ATOM 2005 N N . GLU B 1 123 ? 9.414 -7.855 -0.247 1 86.44 123 GLU B N 1
ATOM 2006 C CA . GLU B 1 123 ? 9.359 -6.418 -0.008 1 86.44 123 GLU B CA 1
ATOM 2007 C C . GLU B 1 123 ? 8.938 -6.113 1.427 1 86.44 123 GLU B C 1
ATOM 2009 O O . GLU B 1 123 ? 7.785 -5.75 1.678 1 86.44 123 GLU B O 1
ATOM 2014 N N . PRO B 1 124 ? 9.844 -6.27 2.297 1 78.25 124 PRO B N 1
ATOM 2015 C CA . PRO B 1 124 ? 9.516 -6.137 3.719 1 78.25 124 PRO B CA 1
ATOM 2016 C C . PRO B 1 124 ? 8.961 -4.762 4.07 1 78.25 124 PRO B C 1
ATOM 2018 O O . PRO B 1 124 ? 8.266 -4.609 5.082 1 78.25 124 PRO B O 1
ATOM 2021 N N . GLN B 1 125 ? 9.258 -3.838 3.223 1 67.5 125 GLN B N 1
ATOM 2022 C CA . GLN B 1 125 ? 8.805 -2.484 3.527 1 67.5 125 GLN B CA 1
ATOM 2023 C C . GLN B 1 125 ? 7.379 -2.256 3.029 1 67.5 125 GLN B C 1
ATOM 2025 O O . GLN B 1 125 ? 6.82 -1.171 3.205 1 67.5 125 GLN B O 1
ATOM 2030 N N . GLY B 1 126 ? 6.684 -3.262 2.412 1 66.25 126 GLY B N 1
ATOM 2031 C CA . GLY B 1 126 ? 5.273 -3.213 2.049 1 66.25 126 GLY B CA 1
ATOM 2032 C C . GLY B 1 126 ? 5.031 -2.609 0.679 1 66.25 126 GLY B C 1
ATOM 2033 O O . GLY B 1 126 ? 3.889 -2.523 0.226 1 66.25 126 GLY B O 1
ATOM 2034 N N . GLY B 1 127 ? 6.031 -2.643 -0.134 1 63.62 127 GLY B N 1
ATOM 2035 C CA . GLY B 1 127 ? 5.844 -2.051 -1.449 1 63.62 127 GLY B CA 1
ATOM 2036 C C . GLY B 1 127 ? 5.258 -0.653 -1.396 1 63.62 127 GLY B C 1
ATOM 2037 O O . GLY B 1 127 ? 5.457 0.071 -0.418 1 63.62 127 GLY B O 1
ATOM 2038 N N . THR B 1 128 ? 4.754 -0.248 -2.609 1 54.66 128 THR B N 1
ATOM 2039 C CA . THR B 1 128 ? 4.062 1.036 -2.633 1 54.66 128 THR B CA 1
ATOM 2040 C C . THR B 1 128 ? 2.748 0.958 -1.859 1 54.66 128 THR B C 1
ATOM 2042 O O . THR B 1 128 ? 1.91 0.097 -2.133 1 54.66 128 THR B O 1
ATOM 2045 N N . VAL B 1 129 ? 2.555 0.654 -0.673 1 52.84 129 VAL B N 1
ATOM 2046 C CA . VAL B 1 129 ? 1.467 0.743 0.296 1 52.84 129 VAL B CA 1
ATOM 2047 C C . VAL B 1 129 ? 1.092 2.205 0.521 1 52.84 129 VAL B C 1
ATOM 2049 O O . VAL B 1 129 ? 1.945 3.092 0.439 1 52.84 129 VAL B O 1
ATOM 2052 N N . GLY B 1 130 ? -0.247 2.502 0.623 1 62.44 130 GLY B N 1
ATOM 2053 C CA . GLY B 1 130 ? -0.235 3.658 1.503 1 62.44 130 GLY B CA 1
ATOM 2054 C C . GLY B 1 130 ? -0.711 4.93 0.825 1 62.44 130 GLY B C 1
ATOM 2055 O O . GLY B 1 130 ? -0.39 6.035 1.27 1 62.44 130 GLY B O 1
ATOM 2056 N N . ILE B 1 131 ? -1.513 4.316 -0.35 1 73.38 131 ILE B N 1
ATOM 2057 C CA . ILE B 1 131 ? -2.121 5.512 -0.921 1 73.38 131 ILE B CA 1
ATOM 2058 C C . ILE B 1 131 ? -3.643 5.414 -0.826 1 73.38 131 ILE B C 1
ATOM 2060 O O . ILE B 1 131 ? -4.23 4.398 -1.204 1 73.38 131 ILE B O 1
ATOM 2064 N N . ALA B 1 132 ? -4.312 6.133 -0.198 1 84.38 132 ALA B N 1
ATOM 2065 C CA . ALA B 1 132 ? -5.766 6.25 -0.154 1 84.38 132 ALA B CA 1
ATOM 2066 C C . ALA B 1 132 ? -6.23 7.555 -0.797 1 84.38 132 ALA B C 1
ATOM 2068 O O . ALA B 1 132 ? -5.684 8.625 -0.512 1 84.38 132 ALA B O 1
ATOM 2069 N N . LYS B 1 133 ? -7.105 7.555 -1.791 1 87.31 133 LYS B N 1
ATOM 2070 C CA . LYS B 1 133 ? -7.68 8.688 -2.506 1 87.31 133 LYS B CA 1
ATOM 2071 C C . LYS B 1 133 ? -8.977 8.305 -3.205 1 87.31 133 LYS B C 1
ATOM 2073 O O . LYS B 1 133 ? -9.234 7.117 -3.432 1 87.31 133 LYS B O 1
ATOM 2078 N N . PRO B 1 134 ? -10.016 9.188 -3.514 1 92.44 134 PRO B N 1
ATOM 2079 C CA . PRO B 1 134 ? -9.906 10.609 -3.191 1 92.44 134 PRO B CA 1
ATOM 2080 C C . PRO B 1 134 ? -10.312 10.922 -1.755 1 92.44 134 PRO B C 1
ATOM 2082 O O . PRO B 1 134 ? -11.234 10.305 -1.222 1 92.44 134 PRO B O 1
ATOM 2085 N N . ALA B 1 135 ? -9.594 11.781 -1.176 1 96.81 135 ALA B N 1
ATOM 2086 C CA . ALA B 1 135 ? -9.93 12.289 0.151 1 96.81 135 ALA B CA 1
ATOM 2087 C C . ALA B 1 135 ? -10.062 13.805 0.139 1 96.81 135 ALA B C 1
ATOM 2089 O O . ALA B 1 135 ? -9.602 14.469 -0.794 1 96.81 135 ALA B O 1
ATOM 2090 N N . THR B 1 136 ? -10.852 14.328 1.048 1 98.12 136 THR B N 1
ATOM 2091 C CA . THR B 1 136 ? -10.852 15.766 1.31 1 98.12 136 THR B CA 1
ATOM 2092 C C . THR B 1 136 ? -9.938 16.094 2.482 1 98.12 136 THR B C 1
ATOM 2094 O O . THR B 1 136 ? -10.078 15.539 3.572 1 98.12 136 THR B O 1
ATOM 2097 N N . ILE B 1 137 ? -9.031 16.984 2.182 1 98.19 137 ILE B N 1
ATOM 2098 C CA . ILE B 1 137 ? -8.031 17.375 3.17 1 98.19 137 ILE B CA 1
ATOM 2099 C C . ILE B 1 137 ? -8.297 18.812 3.639 1 98.19 137 ILE B C 1
ATOM 2101 O O . ILE B 1 137 ? -8.43 19.719 2.82 1 98.19 137 ILE B O 1
ATOM 2105 N N . THR B 1 138 ? -8.438 19.047 4.93 1 98.44 138 THR B N 1
ATOM 2106 C CA . THR B 1 138 ? -8.617 20.375 5.52 1 98.44 138 THR B CA 1
ATOM 2107 C C . THR B 1 138 ? -7.594 20.609 6.629 1 98.44 138 THR B C 1
ATOM 2109 O O . THR B 1 138 ? -7.527 19.844 7.594 1 98.44 138 THR B O 1
ATOM 2112 N N . TYR B 1 139 ? -6.848 21.672 6.457 1 97.94 139 TYR B N 1
ATOM 2113 C CA . TYR B 1 139 ? -5.969 22.109 7.539 1 97.94 139 TYR B CA 1
ATOM 2114 C C . TYR B 1 139 ? -6.715 22.984 8.539 1 97.94 139 TYR B C 1
ATOM 2116 O O . TYR B 1 139 ? -7.523 23.828 8.141 1 97.94 139 TYR B O 1
ATOM 2124 N N . LEU B 1 140 ? -6.438 22.797 9.828 1 97.81 140 LEU B N 1
ATOM 2125 C CA . LEU B 1 140 ? -7.098 23.578 10.875 1 97.81 140 LEU B CA 1
ATOM 2126 C C . LEU B 1 140 ? -6.262 23.594 12.148 1 97.81 140 LEU B C 1
ATOM 2128 O O . LEU B 1 140 ? -5.301 22.828 12.273 1 97.81 140 LEU B O 1
ATOM 2132 N N . PHE B 1 141 ? -6.645 24.562 13.023 1 96.56 141 PHE B N 1
ATOM 2133 C CA . PHE B 1 141 ? -6.047 24.5 14.352 1 96.56 141 PHE B CA 1
ATOM 2134 C C . PHE B 1 141 ? -6.598 23.312 15.141 1 96.56 141 PHE B C 1
ATOM 2136 O O . PHE B 1 141 ? -7.801 23.047 15.109 1 96.56 141 PHE B O 1
ATOM 2143 N N . CYS B 1 142 ? -5.703 22.625 15.797 1 94.44 142 CYS B N 1
ATOM 2144 C CA . CYS B 1 142 ? -6.102 21.438 16.547 1 94.44 142 CYS B CA 1
ATOM 2145 C C . CYS B 1 142 ? -7.16 21.781 17.578 1 94.44 142 CYS B C 1
ATOM 2147 O O . CYS B 1 142 ? -8.008 20.938 17.906 1 94.44 142 CYS B O 1
ATOM 2149 N N . ASN B 1 143 ? -7.098 22.938 18.062 1 92.69 143 ASN B N 1
ATOM 2150 C CA . ASN B 1 143 ? -8.008 23.297 19.141 1 92.69 143 ASN B CA 1
ATOM 2151 C C . ASN B 1 143 ? -9.414 23.562 18.625 1 92.69 143 ASN B C 1
ATOM 2153 O O . ASN B 1 143 ? -10.328 23.844 19.406 1 92.69 143 ASN B O 1
ATOM 2157 N N . GLN B 1 144 ? -9.656 23.516 17.344 1 89.25 144 GLN B N 1
ATOM 2158 C CA . GLN B 1 144 ? -10.953 23.766 16.719 1 89.25 144 GLN B CA 1
ATOM 2159 C C . GLN B 1 144 ? -11.727 22.469 16.516 1 89.25 144 GLN B C 1
ATOM 2161 O O . GLN B 1 144 ? -12.836 22.469 15.977 1 89.25 144 GLN B O 1
ATOM 2166 N N . THR B 1 145 ? -11.125 21.422 16.797 1 87.62 145 THR B N 1
ATOM 2167 C CA . THR B 1 145 ? -11.75 20.125 16.516 1 87.62 145 THR B CA 1
ATOM 2168 C C . THR B 1 145 ? -11.297 19.078 17.531 1 87.62 145 THR B C 1
ATOM 2170 O O . THR B 1 145 ? -10.609 19.406 18.5 1 87.62 145 THR B O 1
ATOM 2173 N N . THR B 1 146 ? -11.898 17.844 17.422 1 88.56 146 THR B N 1
ATOM 2174 C CA . THR B 1 146 ? -11.477 16.703 18.234 1 88.56 146 THR B CA 1
ATOM 2175 C C . THR B 1 146 ? -10.438 15.867 17.484 1 88.56 146 THR B C 1
ATOM 2177 O O . THR B 1 146 ? -10.695 15.398 16.375 1 88.56 146 THR B O 1
ATOM 2180 N N . ILE B 1 147 ? -9.312 15.742 18.125 1 91.56 147 ILE B N 1
ATOM 2181 C CA . ILE B 1 147 ? -8.242 14.945 17.531 1 91.56 147 ILE B CA 1
ATOM 2182 C C . ILE B 1 147 ? -8.586 13.461 17.641 1 91.56 147 ILE B C 1
ATOM 2184 O O . ILE B 1 147 ? -9.062 13 18.672 1 91.56 147 ILE B O 1
ATOM 2188 N N . SER B 1 148 ? -8.289 12.789 16.531 1 91.44 148 SER B N 1
ATOM 2189 C CA . SER B 1 148 ? -8.602 11.359 16.484 1 91.44 148 SER B CA 1
ATOM 2190 C C . SER B 1 148 ? -7.574 10.539 17.25 1 91.44 148 SER B C 1
ATOM 2192 O O . SER B 1 148 ? -6.395 10.898 17.297 1 91.44 148 SER B O 1
ATOM 2194 N N . THR B 1 149 ? -8.039 9.516 17.922 1 86.12 149 THR B N 1
ATOM 2195 C CA . THR B 1 149 ? -7.148 8.594 18.625 1 86.12 149 THR B CA 1
ATOM 2196 C C . THR B 1 149 ? -6.855 7.363 17.766 1 86.12 149 THR B C 1
ATOM 2198 O O . THR B 1 149 ? -7.711 6.91 17.016 1 86.12 149 THR B O 1
ATOM 2201 N N . CYS B 1 150 ? -5.562 7.031 17.875 1 82.19 150 CYS B N 1
ATOM 2202 C CA . CYS B 1 150 ? -5.199 5.781 17.219 1 82.19 150 CYS B CA 1
ATOM 2203 C C . CYS B 1 150 ? -4.402 4.887 18.156 1 82.19 150 CYS B C 1
ATOM 2205 O O . CYS B 1 150 ? -3.783 5.371 19.109 1 82.19 150 CYS B O 1
#

Organism: Bursaphelenchus xylophilus (NCBI:txid6326)

pLDDT: mean 84.67, std 14.51, range [42.81, 98.44]

Solvent-accessible surface area (backbone atoms only — not comparable to full-atom values): 16078 Å² total; per-residue (Å²): 134,85,79,76,74,79,75,76,75,77,68,76,81,77,62,62,71,54,40,68,82,45,42,76,44,77,32,74,73,11,34,38,24,54,24,92,71,71,64,40,49,67,26,47,39,84,58,58,69,32,22,25,19,33,24,31,79,34,52,41,91,77,39,46,75,36,82,42,89,49,93,81,52,46,52,24,39,56,38,69,46,54,65,52,29,20,39,34,38,37,35,93,91,40,74,47,25,27,45,30,44,28,60,28,73,84,34,51,88,46,29,34,29,16,10,59,49,35,40,35,71,70,32,69,83,42,45,57,38,15,44,38,69,66,18,33,38,24,34,37,56,43,87,77,55,74,71,47,85,100,134,84,80,76,75,79,73,76,75,76,66,77,82,77,61,61,70,55,41,67,84,46,43,76,43,77,32,73,72,10,34,39,24,55,25,92,72,70,64,38,48,66,26,49,39,84,56,59,70,30,23,24,18,33,22,32,79,37,51,42,91,78,39,45,75,37,80,40,90,48,95,84,51,47,53,24,39,55,36,68,47,53,65,54,29,20,38,34,39,37,37,92,89,39,74,47,25,27,44,32,45,28,61,27,73,84,33,50,89,46,29,34,30,16,11,59,50,34,39,36,71,69,31,69,82,42,45,56,39,16,44,38,70,66,21,33,37,23,34,36,56,42,89,78,56,77,73,48,84,100

Sequence (300 aa):
MNSLYLFALLAPFVVADLITPQLNKPISGGEFTFYGASGRGACGLDVSSCSAAVSGSLFDSSAQWVPSTLPDGRYILDDPVCRGICVQIEYKGKTATFPADNKCPECAVDHVDLSTAAFLVLEPQGGTVGIAKPATITYLFCNQTTISTCMNSLYLFALLAPFVVADLITPQLNKPISGGEFTFYGASGRGACGLDVSSCSAAVSGSLFDSSAQWVPSTLPDGRYILDDPVCRGICVQIEYKGKTATFPADNKCPECAVDHVDLSTAAFLVLEPQGGTVGIAKPATITYLFCNQTTISTC

InterPro domains:
  IPR036908 RlpA-like domain superfamily [G3DSA:2.40.40.10] (27-139)
  IPR036908 RlpA-like domain superfamily [SSF50685] (26-131)